Protein AF-A0A7W0ZQ42-F1 (afdb_monomer)

Sequence (254 aa):
MNDLTGSGDVYTMAEAARLKGVSYHTVSRAVRRGKLPATRLGRMALITSEDLREWRPMRERAPRKYRRREPNPEATPALLDLASAERVELASRLASLYEALFAAATDMPRDEFFGLVADRLAGTLGLRRVAIRLLDETGGRTVRVATYGPPLTNLPEETAIDDSPLMNEISRPPKAVVEDLSTYDVPEGRTLNVNSLMIAPIRHGARFAGVIVADRNGEPFRLDEGELDLAQALANVAALALDCVETTHEVKPV

Mean predicted aligned error: 16.5 Å

pLDDT: mean 79.7, std 16.4, range [32.47, 97.44]

Secondary structure (DSSP, 8-state):
---------EEEHHHHHHHHTS-HHHHHHHHHTTSS--EEETT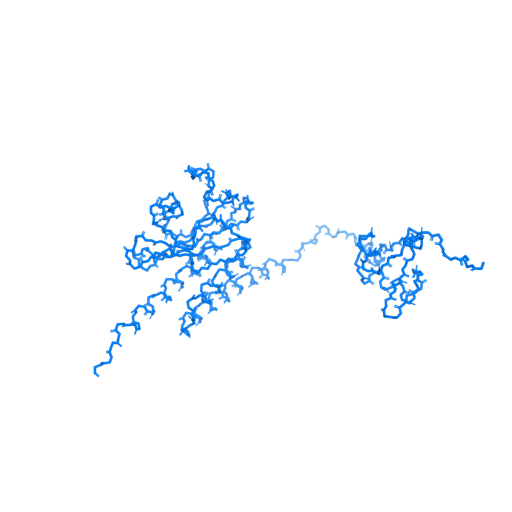EEEEEHHHHHH-----PPPPGGGS-----TT-PPPTTTHHHHHHHHHHHHHHHHHHHHHHHHTT--HHHHHHHHHHHHHHHHT-SEEEEEEE-TTSSEEEEEEEESS-SB---SEEEGGG-HHHHTS---SS-EEEEGGGS-PPTTTB-S-SEEEEEEEEETTEEEEEEEEEBTTB-----HHHHHHHHHHHHHHHHHHHHHHHHHH----

Foldseek 3Di:
DDDDDPDWDKDWLVRLCVVLVHDSVQSVVCCVVVVQDWDDDDPTTIGTPVSSVPDDRDPDDDDPVPVDDPPPPPPDPPPPPPVVVVVVLVVLLVVLLVVLLVCLVVLHPQLVSVQSLQVSLCVNVVFQKKWWWWADPVSQKIATSYMHHDDQFPDDRIDGLVGDCLNPFDDPDPFKAKDACVVTPDDPRGGQQAGIKIWGFQDDVPDTTTIMITHRRNDDDGDDPVSRVSNNSSSPSSNSSVVVVVVVVPDDDD

Radius of gyration: 27.72 Å; Cα contacts (8 Å, |Δi|>4): 351; chains: 1; bounding box: 64×76×73 Å

Nearest PDB structures (foldseek):
  6oap-assembly1_A  TM=7.637E-01  e=3.198E-09  [Leptolyngbya] sp. JSC-1
  6ob8-assembly1_A  TM=7.660E-01  e=1.660E-08  [Leptolyngbya] sp. JSC-1
  6oap-assembly1_B  TM=7.488E-01  e=1.803E-07  [Leptolyngbya] sp. JSC-1
  3ci6-assembly1_A  TM=7.796E-01  e=5.012E-07  Acinetobacter baylyi ADP1
  1f5m-assembly1_B  TM=7.038E-01  e=1.169E-04  Saccharomyces cerevisiae

Structure (mmCIF, N/CA/C/O backbone):
data_AF-A0A7W0ZQ42-F1
#
_entry.id   AF-A0A7W0ZQ42-F1
#
loop_
_atom_site.group_PDB
_atom_site.id
_atom_site.type_symbol
_atom_site.label_atom_id
_atom_site.label_alt_id
_atom_site.label_comp_id
_atom_site.label_asym_id
_atom_site.label_entity_id
_atom_site.label_seq_id
_atom_site.pdbx_PDB_ins_code
_atom_site.Cartn_x
_atom_site.Cartn_y
_atom_site.Cartn_z
_atom_site.occupancy
_atom_site.B_iso_or_equiv
_atom_site.auth_seq_id
_atom_site.auth_comp_id
_atom_site.auth_asym_id
_atom_site.auth_atom_id
_atom_site.pdbx_PDB_model_num
ATOM 1 N N . MET A 1 1 ? 40.079 50.398 -27.366 1.00 36.50 1 MET A N 1
ATOM 2 C CA . MET A 1 1 ? 40.755 49.668 -26.274 1.00 36.50 1 MET A CA 1
ATOM 3 C C . MET A 1 1 ? 39.705 48.904 -25.475 1.00 36.50 1 MET A C 1
ATOM 5 O O . MET A 1 1 ? 39.197 49.436 -24.502 1.00 36.50 1 MET A O 1
ATOM 9 N N . ASN A 1 2 ? 39.300 47.747 -26.015 1.00 32.47 2 ASN A N 1
ATOM 10 C CA . ASN A 1 2 ? 38.958 46.454 -25.392 1.00 32.47 2 ASN A CA 1
ATOM 11 C C . ASN A 1 2 ? 37.981 45.704 -26.312 1.00 32.47 2 ASN A C 1
ATOM 13 O O . ASN A 1 2 ? 36.767 45.771 -26.151 1.00 32.47 2 ASN A O 1
ATOM 17 N N . ASP A 1 3 ? 38.563 45.017 -27.297 1.00 39.00 3 ASP A N 1
ATOM 18 C CA . ASP A 1 3 ? 38.014 43.776 -27.840 1.00 39.00 3 ASP A CA 1
ATOM 19 C C . ASP A 1 3 ? 38.010 42.720 -26.731 1.00 39.00 3 ASP A C 1
ATOM 21 O O . ASP A 1 3 ? 39.038 42.574 -26.078 1.00 39.00 3 ASP A O 1
ATOM 25 N N . LEU A 1 4 ? 36.882 42.027 -26.533 1.00 35.91 4 LEU A N 1
ATOM 26 C CA . LEU A 1 4 ? 36.660 40.713 -25.887 1.00 35.91 4 LEU A CA 1
ATOM 27 C C . LEU A 1 4 ? 35.117 40.567 -25.803 1.00 35.91 4 LEU A C 1
ATOM 29 O O . LEU A 1 4 ? 34.488 41.379 -25.139 1.00 35.91 4 LEU A O 1
ATOM 33 N N . THR A 1 5 ? 34.366 39.639 -26.392 1.00 37.56 5 THR A N 1
ATOM 34 C CA . THR A 1 5 ? 34.578 38.440 -27.214 1.00 37.56 5 THR A CA 1
ATOM 35 C C . THR A 1 5 ? 33.198 38.068 -27.781 1.00 37.56 5 THR A C 1
ATOM 37 O O . THR A 1 5 ? 32.189 38.245 -27.096 1.00 37.56 5 THR A O 1
ATOM 40 N N . GLY A 1 6 ? 33.135 37.535 -29.005 1.00 36.66 6 GLY A N 1
ATOM 41 C CA . GLY A 1 6 ? 31.913 36.967 -29.582 1.00 36.66 6 GLY A CA 1
ATOM 42 C C . GLY A 1 6 ? 31.258 35.926 -28.666 1.00 36.66 6 GLY A C 1
ATOM 43 O O . GLY A 1 6 ? 31.940 35.180 -27.966 1.00 36.66 6 GLY A O 1
ATOM 44 N N . SER A 1 7 ? 29.927 35.913 -28.667 1.00 44.00 7 SER A N 1
ATOM 45 C CA . SER A 1 7 ? 29.071 34.963 -27.953 1.00 44.00 7 SER A CA 1
ATOM 46 C C . SER A 1 7 ? 29.404 33.525 -28.372 1.00 44.00 7 SER A C 1
ATOM 48 O O . SER A 1 7 ? 28.939 33.025 -29.393 1.00 44.00 7 SER A O 1
ATOM 50 N N . GLY A 1 8 ? 30.277 32.882 -27.601 1.00 55.34 8 GLY A N 1
ATOM 51 C CA . GLY A 1 8 ? 30.549 31.455 -27.665 1.00 55.34 8 GLY A CA 1
ATOM 52 C C . GLY A 1 8 ? 30.032 30.827 -26.383 1.00 55.34 8 GLY A C 1
ATOM 53 O O . GLY A 1 8 ? 30.632 31.019 -25.327 1.00 55.34 8 GLY A O 1
ATOM 54 N N . ASP A 1 9 ? 28.916 30.106 -26.460 1.00 77.56 9 ASP A N 1
ATOM 55 C CA . ASP A 1 9 ? 28.358 29.420 -25.296 1.00 77.56 9 ASP A CA 1
ATOM 56 C C . ASP A 1 9 ? 29.407 28.445 -24.731 1.00 77.56 9 ASP A C 1
ATOM 58 O O . ASP A 1 9 ? 30.022 27.662 -25.468 1.00 77.56 9 ASP A O 1
ATOM 62 N N . VAL A 1 10 ? 29.658 28.510 -23.424 1.00 84.69 10 VAL A N 1
ATOM 63 C CA . VAL A 1 10 ? 30.552 27.592 -22.708 1.00 84.69 10 VAL A CA 1
ATOM 64 C C . VAL A 1 10 ? 29.726 26.669 -21.825 1.00 84.69 10 VAL A C 1
ATOM 66 O O . VAL A 1 10 ? 28.786 27.102 -21.165 1.00 84.69 10 VAL A O 1
ATOM 69 N N . TYR A 1 11 ? 30.093 25.393 -21.792 1.00 86.12 11 TYR A N 1
ATOM 70 C CA . TYR A 1 11 ? 29.392 24.358 -21.045 1.00 86.12 11 TY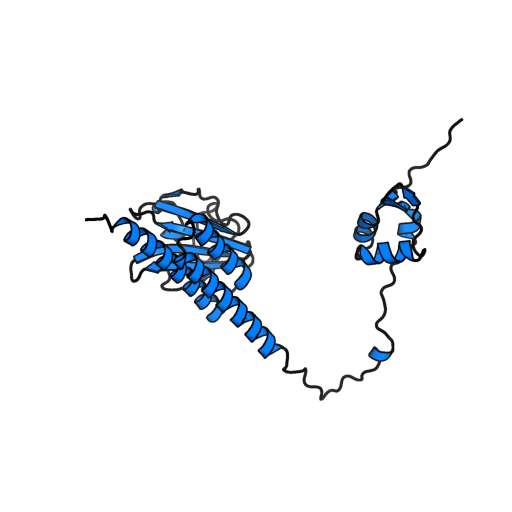R A CA 1
ATOM 71 C C . TYR A 1 11 ? 30.253 23.815 -19.916 1.00 86.12 11 TYR A C 1
ATOM 73 O O . TYR A 1 11 ? 31.448 23.547 -20.074 1.00 86.12 11 TYR A O 1
ATOM 81 N N . THR A 1 12 ? 29.628 23.555 -18.777 1.00 91.38 12 THR A N 1
ATOM 82 C CA . THR A 1 12 ? 30.230 22.725 -17.736 1.00 91.38 12 THR A CA 1
ATOM 83 C C . THR A 1 12 ? 30.301 21.264 -18.187 1.00 91.38 12 THR A C 1
ATOM 85 O O . THR A 1 12 ? 29.545 20.813 -19.049 1.00 91.38 12 THR A O 1
ATOM 88 N N . MET A 1 13 ? 31.159 20.459 -17.551 1.00 89.12 13 MET A N 1
ATOM 89 C CA . MET A 1 13 ? 31.214 19.011 -17.822 1.00 89.12 13 MET A CA 1
ATOM 90 C C . MET A 1 13 ? 29.858 18.301 -17.640 1.00 89.12 13 MET A C 1
ATOM 92 O O . MET A 1 13 ? 29.587 17.316 -18.325 1.00 89.12 13 MET A O 1
ATOM 96 N N . ALA A 1 14 ? 29.013 18.778 -16.718 1.00 85.25 14 ALA A N 1
ATOM 97 C CA . ALA A 1 14 ? 27.691 18.209 -16.464 1.00 85.25 14 ALA A CA 1
ATOM 98 C C . ALA A 1 14 ? 26.692 18.541 -17.583 1.00 85.25 14 ALA A C 1
ATOM 100 O O . ALA A 1 14 ? 25.921 17.682 -18.008 1.00 85.25 14 ALA A O 1
ATOM 101 N N . GLU A 1 15 ? 26.724 19.765 -18.104 1.00 82.12 15 GLU A N 1
ATOM 102 C CA . GLU A 1 15 ? 25.921 20.164 -19.267 1.00 82.12 15 GLU A CA 1
ATOM 103 C C . GLU A 1 15 ? 26.392 19.460 -20.536 1.00 82.12 15 GLU A C 1
ATOM 105 O O . GLU A 1 15 ? 25.573 18.897 -21.257 1.00 82.12 15 GLU A O 1
ATOM 110 N N . ALA A 1 16 ? 27.706 19.375 -20.744 1.00 89.62 16 ALA A N 1
ATOM 111 C CA . ALA A 1 16 ? 28.304 18.620 -21.838 1.00 89.62 16 ALA A CA 1
ATOM 112 C C . ALA A 1 16 ? 27.881 17.139 -21.830 1.00 89.62 16 ALA A C 1
ATOM 114 O O . ALA A 1 16 ? 27.587 16.571 -22.882 1.00 89.62 16 ALA A O 1
ATOM 115 N N . ALA A 1 17 ? 27.812 16.517 -20.648 1.00 89.94 17 ALA A N 1
ATOM 116 C CA . ALA A 1 17 ? 27.369 15.133 -20.485 1.00 89.94 17 ALA A CA 1
ATOM 117 C C . ALA A 1 17 ? 25.896 14.949 -20.882 1.00 89.94 17 ALA A C 1
ATOM 119 O O . ALA A 1 17 ? 25.579 14.042 -21.655 1.00 89.94 17 ALA A O 1
ATOM 120 N N . ARG A 1 18 ? 25.020 15.854 -20.423 1.00 85.75 18 ARG A N 1
ATOM 121 C CA . ARG A 1 18 ? 23.594 15.866 -20.787 1.00 85.75 18 ARG A CA 1
ATOM 122 C C . ARG A 1 18 ? 23.399 16.061 -22.291 1.00 85.75 18 ARG A C 1
ATOM 124 O O . ARG A 1 18 ? 22.702 15.266 -22.912 1.00 85.75 18 ARG A O 1
ATOM 131 N N . LEU A 1 19 ? 24.077 17.044 -22.886 1.00 85.06 19 LEU A N 1
ATOM 132 C CA . LEU A 1 19 ? 23.978 17.349 -24.319 1.00 85.06 19 LEU A CA 1
ATOM 133 C C . LEU A 1 19 ? 24.468 16.204 -25.212 1.00 85.06 19 LEU A C 1
ATOM 135 O O . LEU A 1 19 ? 23.918 15.973 -26.285 1.00 85.06 19 LEU A O 1
ATOM 139 N N . LYS A 1 20 ? 25.503 15.472 -24.787 1.00 85.56 20 LYS A N 1
ATOM 140 C CA . LYS A 1 20 ? 26.074 14.356 -25.558 1.00 85.56 20 LYS A CA 1
ATOM 141 C C . LYS A 1 20 ? 25.440 13.000 -25.248 1.00 85.56 20 LYS A C 1
ATOM 143 O O . LYS A 1 20 ? 25.828 12.016 -25.877 1.00 85.56 20 LYS A O 1
ATOM 148 N N . GLY A 1 21 ? 24.497 12.932 -24.304 1.00 83.19 21 GLY A N 1
ATOM 149 C CA . GLY A 1 21 ? 23.842 11.685 -23.899 1.00 83.19 21 GLY A CA 1
ATOM 150 C C . GLY A 1 21 ? 24.812 10.662 -23.301 1.00 83.19 21 GLY A C 1
ATOM 151 O O . GLY A 1 21 ? 24.700 9.468 -23.573 1.00 83.19 21 GLY A O 1
ATOM 152 N N . VAL A 1 22 ? 25.808 11.119 -22.534 1.00 86.62 22 VAL A N 1
ATOM 153 C CA . VAL A 1 22 ? 26.825 10.263 -21.896 1.00 86.62 22 VAL A CA 1
ATOM 154 C C . VAL A 1 22 ? 26.931 10.550 -20.403 1.00 86.62 22 VAL A C 1
ATOM 156 O O . VAL A 1 22 ? 26.502 11.593 -19.921 1.00 86.62 22 VAL A O 1
ATOM 159 N N . SER A 1 23 ? 27.547 9.639 -19.649 1.00 88.81 23 SER A N 1
ATOM 160 C CA . SER A 1 23 ? 27.786 9.864 -18.221 1.00 88.81 23 SER A CA 1
ATOM 161 C C . SER A 1 23 ? 28.791 10.998 -17.978 1.00 88.81 23 SER A C 1
ATOM 163 O O . SER A 1 23 ? 29.759 11.162 -18.728 1.00 88.81 23 SER A O 1
ATOM 165 N N . TYR A 1 24 ? 28.629 11.724 -16.864 1.00 89.31 24 TYR A N 1
ATOM 166 C CA . TYR A 1 24 ? 29.583 12.744 -16.402 1.00 89.31 24 TYR A CA 1
ATOM 167 C C . TYR A 1 24 ? 31.030 12.222 -16.371 1.00 89.31 24 TYR A C 1
ATOM 169 O O . TYR A 1 24 ? 31.960 12.896 -16.816 1.00 89.31 24 TYR A O 1
ATOM 177 N N . HIS A 1 25 ? 31.226 10.981 -15.911 1.00 86.75 25 HIS A N 1
ATOM 178 C CA . HIS A 1 25 ? 32.540 10.337 -15.857 1.00 86.75 25 HIS A CA 1
ATOM 179 C C . HIS A 1 25 ? 33.206 10.200 -17.233 1.00 86.75 25 HIS A C 1
ATOM 181 O O . HIS A 1 25 ? 34.433 10.273 -17.319 1.00 86.75 25 HIS A O 1
ATOM 187 N N . THR A 1 26 ? 32.427 10.048 -18.308 1.00 88.81 26 THR A N 1
ATOM 188 C CA . THR A 1 26 ? 32.938 9.974 -19.687 1.00 88.81 26 THR A CA 1
ATOM 189 C C . THR A 1 26 ? 33.542 11.309 -20.114 1.00 88.81 26 THR A C 1
ATOM 191 O O . THR A 1 26 ? 34.674 11.346 -20.601 1.00 88.81 26 THR A O 1
ATOM 194 N N . VAL A 1 27 ? 32.830 12.408 -19.853 1.00 89.12 27 VAL A N 1
ATOM 195 C CA . VAL A 1 27 ? 33.299 13.775 -20.130 1.00 89.12 27 VAL A CA 1
ATOM 196 C C . VAL A 1 27 ? 34.499 14.119 -19.247 1.00 89.12 27 VAL A C 1
ATOM 198 O O . VAL A 1 27 ? 35.538 14.543 -19.747 1.00 89.12 27 VAL A O 1
ATOM 201 N N . SER A 1 28 ? 34.421 13.830 -17.945 1.00 91.31 28 SER A N 1
ATOM 202 C CA . SER A 1 28 ? 35.517 14.059 -16.996 1.00 91.31 28 SER A CA 1
ATOM 203 C C . SER A 1 28 ? 36.795 13.309 -17.391 1.00 91.31 28 SER A C 1
ATOM 205 O O . SER A 1 28 ? 37.890 13.876 -17.376 1.00 91.31 28 SER A O 1
ATOM 207 N N . ARG A 1 29 ? 36.677 12.042 -17.814 1.00 89.75 29 ARG A N 1
ATOM 208 C CA . ARG A 1 29 ? 37.809 11.246 -18.311 1.00 89.75 29 ARG A CA 1
ATOM 209 C C . ARG A 1 29 ? 38.376 11.814 -19.612 1.00 89.75 29 ARG A C 1
ATOM 211 O O . ARG A 1 29 ? 39.594 11.791 -19.771 1.00 89.75 29 ARG A O 1
ATOM 218 N N . ALA A 1 30 ? 37.537 12.307 -20.524 1.00 90.50 30 ALA A N 1
ATOM 219 C CA . ALA A 1 30 ? 37.991 12.929 -21.766 1.00 90.50 30 ALA A CA 1
ATOM 220 C C . ALA A 1 30 ? 38.785 14.213 -21.498 1.00 90.50 30 ALA A C 1
ATOM 222 O O . ALA A 1 30 ? 39.891 14.347 -22.018 1.00 90.50 30 ALA A O 1
ATOM 223 N N . VAL A 1 31 ? 38.290 15.081 -20.611 1.00 91.62 31 VAL A N 1
ATOM 224 C CA . VAL A 1 31 ? 38.991 16.311 -20.213 1.00 91.62 31 VAL A CA 1
ATOM 225 C C . VAL A 1 31 ? 40.306 15.997 -19.495 1.00 91.62 31 VAL A C 1
ATOM 227 O O . VAL A 1 31 ? 41.350 16.529 -19.857 1.00 91.62 31 VAL A O 1
ATOM 230 N N . ARG A 1 32 ? 40.313 15.066 -18.528 1.00 88.81 32 ARG A N 1
ATOM 231 C CA . ARG A 1 32 ? 41.548 14.667 -17.816 1.00 88.81 32 ARG A CA 1
ATOM 232 C C . ARG A 1 32 ? 42.607 14.055 -18.731 1.00 88.81 32 ARG A C 1
ATOM 234 O O . ARG A 1 32 ? 43.790 14.172 -18.445 1.00 88.81 32 ARG A O 1
ATOM 241 N N . ARG A 1 33 ? 42.186 13.377 -19.802 1.00 87.56 33 ARG A N 1
ATOM 242 C CA . ARG A 1 33 ? 43.079 12.784 -20.808 1.00 87.56 33 ARG A CA 1
ATOM 243 C C . ARG A 1 33 ? 43.442 13.759 -21.936 1.00 87.56 33 ARG A C 1
ATOM 245 O O . ARG A 1 33 ? 44.057 13.320 -22.900 1.00 87.56 33 ARG A O 1
ATOM 252 N N . GLY A 1 34 ? 43.020 15.025 -21.856 1.00 88.75 34 GLY A N 1
ATOM 253 C CA . GLY A 1 34 ? 43.267 16.039 -22.886 1.00 88.75 34 GLY A CA 1
ATOM 254 C C . GLY A 1 34 ? 42.546 15.785 -24.215 1.00 88.75 34 GLY A C 1
ATOM 255 O O . GLY A 1 34 ? 42.884 16.395 -25.218 1.00 88.75 34 GLY A O 1
ATOM 256 N N . LYS A 1 35 ? 41.567 14.871 -24.245 1.00 88.25 35 LYS A N 1
ATOM 257 C CA . LYS A 1 35 ? 40.796 14.515 -25.453 1.00 88.25 35 LYS A CA 1
ATOM 258 C C . LYS A 1 35 ? 39.606 15.437 -25.707 1.00 88.25 35 LYS A C 1
ATOM 260 O O . LYS A 1 35 ? 39.007 15.362 -26.773 1.00 88.25 35 LYS A O 1
ATOM 265 N N . LEU A 1 36 ? 39.227 16.215 -24.701 1.00 91.81 36 LEU A N 1
ATOM 266 C CA . LEU A 1 36 ? 38.234 17.273 -24.788 1.00 91.81 36 LEU A CA 1
ATOM 267 C C . LEU A 1 36 ? 38.867 18.516 -24.153 1.00 91.81 36 LEU A C 1
ATOM 269 O O . LEU A 1 36 ? 39.090 18.490 -22.937 1.00 91.81 36 LEU A O 1
ATOM 273 N N . PRO A 1 37 ? 39.221 19.540 -24.948 1.00 92.56 37 PRO A N 1
ATOM 274 C CA . PRO A 1 37 ? 39.763 20.784 -24.422 1.00 92.56 37 PRO A CA 1
ATOM 275 C C . PRO A 1 37 ? 38.800 21.420 -23.416 1.00 92.56 37 PRO A C 1
ATOM 277 O O . PRO A 1 37 ? 37.581 21.388 -23.588 1.00 92.56 37 PRO A O 1
ATOM 280 N N . ALA A 1 38 ? 39.350 21.946 -22.324 1.00 92.19 38 ALA A N 1
ATOM 281 C CA . ALA A 1 38 ? 38.579 22.672 -21.327 1.00 92.19 38 ALA A CA 1
ATOM 282 C C . ALA A 1 38 ? 39.455 23.714 -20.629 1.00 92.19 38 ALA A C 1
ATOM 284 O O . ALA A 1 38 ? 40.584 23.423 -20.224 1.00 92.19 38 ALA A O 1
ATOM 285 N N . THR A 1 39 ? 38.898 24.900 -20.416 1.00 89.81 39 THR A N 1
ATOM 286 C CA . THR A 1 39 ? 39.527 25.984 -19.661 1.00 89.81 39 THR A CA 1
ATOM 287 C C . THR A 1 39 ? 39.105 25.886 -18.201 1.00 89.81 39 THR A C 1
ATOM 289 O O . THR A 1 39 ? 37.924 25.720 -17.887 1.00 89.81 39 THR A O 1
ATOM 292 N N . ARG A 1 40 ? 40.067 25.962 -17.275 1.00 85.44 40 ARG A N 1
ATOM 293 C CA . ARG A 1 40 ? 39.766 25.958 -15.839 1.00 85.44 40 ARG A CA 1
ATOM 294 C C . ARG A 1 40 ? 39.476 27.369 -15.350 1.00 85.44 40 ARG A C 1
ATOM 296 O O . ARG A 1 40 ? 40.312 28.252 -15.498 1.00 85.44 40 ARG A O 1
ATOM 303 N N . LEU A 1 41 ? 38.334 27.532 -14.693 1.00 79.19 41 LEU A N 1
ATOM 304 C CA . LEU A 1 41 ? 37.970 28.736 -13.957 1.00 79.19 41 LEU A CA 1
ATOM 305 C C . LEU A 1 41 ? 37.733 28.336 -12.495 1.00 79.19 41 LEU A C 1
ATOM 307 O O . LEU A 1 41 ? 36.696 27.776 -12.133 1.00 79.19 41 LEU A O 1
ATOM 311 N N . GL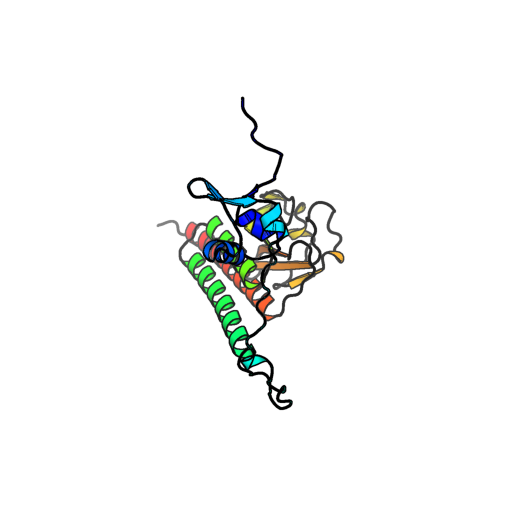Y A 1 42 ? 38.759 28.523 -11.661 1.00 78.69 42 GLY A N 1
ATOM 312 C CA . GLY A 1 42 ? 38.764 28.036 -10.281 1.00 78.69 42 GLY A CA 1
ATOM 313 C C . GLY A 1 42 ? 38.616 26.511 -10.201 1.00 78.69 42 GLY A C 1
ATOM 314 O O . GLY A 1 42 ? 39.464 25.765 -10.693 1.00 78.69 42 GLY A O 1
ATOM 315 N N . ARG A 1 43 ? 37.533 26.039 -9.567 1.00 74.25 43 ARG A N 1
ATOM 316 C CA . ARG A 1 43 ? 37.214 24.603 -9.426 1.00 74.25 43 ARG A CA 1
ATOM 317 C C . ARG A 1 43 ? 36.387 24.038 -10.589 1.00 74.25 43 ARG A C 1
ATOM 319 O O . ARG A 1 43 ? 36.142 22.834 -10.619 1.00 74.25 43 ARG A O 1
ATOM 326 N N . MET A 1 44 ? 35.958 24.877 -11.530 1.00 76.06 44 MET A N 1
ATOM 327 C CA . MET A 1 44 ? 35.102 24.483 -12.649 1.00 76.06 44 MET A CA 1
ATOM 328 C C . MET A 1 44 ? 35.907 24.342 -13.943 1.00 76.06 44 MET A C 1
ATOM 330 O O . MET A 1 44 ? 36.866 25.074 -14.185 1.00 76.06 44 MET A O 1
ATOM 334 N N . ALA A 1 45 ? 35.510 23.383 -14.780 1.00 84.19 45 ALA A N 1
ATOM 335 C CA . ALA A 1 45 ? 36.043 23.203 -16.125 1.00 84.19 45 ALA A CA 1
ATOM 336 C C . ALA A 1 45 ? 34.969 23.587 -17.144 1.00 84.19 45 ALA A C 1
ATOM 338 O O . ALA A 1 45 ? 33.870 23.025 -17.116 1.00 84.19 45 ALA A O 1
ATOM 339 N N . LEU A 1 46 ? 35.313 24.535 -18.011 1.00 89.44 46 LEU A N 1
ATOM 340 C CA . LEU A 1 46 ? 34.456 25.088 -19.050 1.00 89.44 46 LEU A CA 1
ATOM 341 C C . LEU A 1 46 ? 34.924 24.578 -20.411 1.00 89.44 46 LEU A C 1
ATOM 343 O O . LEU A 1 46 ? 36.106 24.657 -20.735 1.00 89.44 46 LEU A O 1
ATOM 347 N N . ILE A 1 47 ? 33.994 24.036 -21.184 1.00 91.81 47 ILE A N 1
ATOM 348 C CA . ILE A 1 47 ? 34.210 23.470 -22.515 1.00 91.81 47 ILE A CA 1
ATOM 349 C C . ILE A 1 47 ? 33.508 24.394 -23.502 1.00 91.81 47 ILE A C 1
ATOM 351 O O . ILE A 1 47 ? 32.339 24.722 -23.300 1.00 91.81 47 ILE A O 1
ATOM 355 N N . THR A 1 48 ? 34.186 24.826 -24.560 1.00 90.19 48 THR A N 1
ATOM 356 C CA . THR A 1 48 ? 33.539 25.684 -25.557 1.00 90.19 48 THR A CA 1
ATOM 357 C C . THR A 1 48 ? 32.502 24.896 -26.362 1.00 90.19 48 THR A C 1
ATOM 359 O O . THR A 1 48 ? 32.598 23.676 -26.525 1.00 90.19 48 THR A O 1
ATOM 362 N N . SER A 1 49 ? 31.494 25.582 -26.897 1.00 82.69 49 SER A N 1
ATOM 363 C CA . SER A 1 49 ? 30.516 24.968 -27.805 1.00 82.69 49 SER A CA 1
ATOM 364 C C . SER A 1 49 ? 31.131 24.345 -29.054 1.00 82.69 49 SER A C 1
ATOM 366 O O . SER A 1 49 ? 30.562 23.413 -29.625 1.00 82.69 49 SER A O 1
ATOM 368 N N . GLU A 1 50 ? 32.255 24.880 -29.521 1.00 86.00 50 GLU A N 1
ATOM 369 C CA . GLU A 1 50 ? 33.002 24.354 -30.661 1.00 86.00 50 GLU A CA 1
ATOM 370 C C . GLU A 1 50 ? 33.664 23.023 -30.293 1.00 86.00 50 GLU A C 1
ATOM 372 O O . GLU A 1 50 ? 33.297 21.990 -30.859 1.00 86.00 50 GLU A O 1
ATOM 377 N N . ASP A 1 51 ? 34.482 23.017 -29.237 1.00 89.50 51 ASP A N 1
ATOM 378 C CA . ASP A 1 51 ? 35.153 21.816 -28.726 1.00 89.50 51 ASP A CA 1
ATOM 379 C C . ASP A 1 51 ? 34.155 20.704 -28.388 1.00 89.50 51 ASP A C 1
ATOM 381 O O . ASP A 1 51 ? 34.365 19.525 -28.695 1.00 89.50 51 ASP A O 1
ATOM 385 N N . LEU A 1 52 ? 33.030 21.071 -27.762 1.00 89.31 52 LEU A N 1
ATOM 386 C CA . LEU A 1 52 ? 31.995 20.108 -27.423 1.00 89.31 52 LEU A CA 1
ATOM 387 C C . LEU A 1 52 ? 31.362 19.524 -28.684 1.00 89.31 52 LEU A C 1
ATOM 389 O O . LEU A 1 52 ? 31.145 18.314 -28.727 1.00 89.31 52 LEU A O 1
ATOM 393 N N . ARG A 1 53 ? 31.047 20.327 -29.708 1.00 85.88 53 ARG A N 1
ATOM 394 C CA . ARG A 1 53 ? 30.448 19.829 -30.960 1.00 85.88 53 ARG A CA 1
ATOM 395 C C . ARG A 1 53 ? 31.381 18.866 -31.680 1.00 85.88 53 ARG A C 1
ATOM 397 O O . ARG A 1 53 ? 30.924 17.779 -32.045 1.00 85.88 53 ARG A O 1
ATOM 404 N N . GLU A 1 54 ? 32.653 19.223 -31.808 1.00 86.75 54 GLU A N 1
ATOM 405 C CA . GLU A 1 54 ? 33.667 18.409 -32.482 1.00 86.75 54 GLU A CA 1
ATOM 406 C C . GLU A 1 54 ? 33.957 17.103 -31.750 1.00 86.75 54 GLU A C 1
ATOM 408 O O . GLU A 1 54 ? 34.129 16.045 -32.368 1.00 86.75 54 GLU A O 1
ATOM 413 N N . TRP A 1 55 ? 33.943 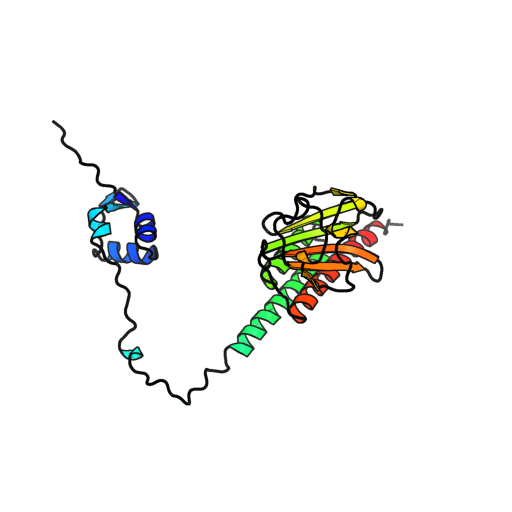17.137 -30.419 1.00 89.88 55 TRP A N 1
ATOM 414 C CA . TRP A 1 55 ? 34.196 15.949 -29.632 1.00 89.88 55 TRP A CA 1
ATOM 415 C C . TRP A 1 55 ? 33.089 14.903 -29.797 1.00 89.88 55 TRP A C 1
ATOM 417 O O . TRP A 1 55 ? 31.908 15.103 -29.478 1.00 89.88 55 TRP A O 1
ATOM 427 N N . ARG A 1 56 ? 33.496 13.724 -30.276 1.00 86.12 56 ARG A N 1
ATOM 428 C CA . ARG A 1 56 ? 32.641 12.543 -30.399 1.00 86.12 56 ARG A CA 1
ATOM 429 C C . ARG A 1 56 ? 33.000 11.544 -29.297 1.00 86.12 56 ARG A C 1
ATOM 431 O O . ARG A 1 56 ? 34.100 10.985 -29.337 1.00 86.12 56 ARG A O 1
ATOM 438 N N . PRO A 1 57 ? 32.109 11.290 -28.320 1.00 79.75 57 PRO A N 1
ATOM 439 C CA . PRO A 1 57 ? 32.380 10.320 -27.272 1.00 79.75 57 PRO A CA 1
ATOM 440 C C . PRO A 1 57 ? 32.616 8.942 -27.887 1.00 79.75 57 PRO A C 1
ATOM 442 O O . PRO A 1 57 ? 31.820 8.433 -28.678 1.00 79.75 57 PRO A O 1
ATOM 445 N N . MET A 1 58 ? 33.739 8.333 -27.519 1.00 69.19 58 MET A N 1
ATOM 446 C CA . MET A 1 58 ? 34.088 6.993 -27.961 1.00 69.19 58 MET A CA 1
ATOM 447 C C . MET A 1 58 ? 33.095 6.003 -27.344 1.00 69.19 58 MET A C 1
ATOM 449 O O . MET A 1 58 ? 33.141 5.746 -26.144 1.00 69.19 58 MET A O 1
ATOM 453 N N . ARG A 1 59 ? 32.201 5.434 -28.160 1.00 60.09 59 ARG A N 1
ATOM 454 C CA . ARG A 1 59 ? 31.467 4.218 -27.789 1.00 60.09 59 ARG A CA 1
ATOM 455 C C . ARG A 1 59 ? 32.501 3.098 -27.725 1.00 60.09 59 ARG A C 1
ATOM 457 O O . ARG A 1 59 ? 32.967 2.642 -28.771 1.00 60.09 59 ARG A O 1
ATOM 464 N N . GLU A 1 60 ? 32.946 2.724 -26.528 1.00 53.66 60 GLU A N 1
ATOM 465 C CA . GLU A 1 60 ? 33.858 1.592 -26.361 1.00 53.66 60 GLU A CA 1
ATOM 466 C C . GLU A 1 60 ? 33.245 0.360 -27.040 1.00 53.66 60 GLU A C 1
ATOM 468 O O . GLU A 1 60 ? 32.162 -0.104 -26.690 1.00 53.66 60 GLU A O 1
ATOM 473 N N . ARG A 1 61 ? 33.924 -0.142 -28.077 1.00 51.78 61 ARG A N 1
ATOM 474 C CA . ARG A 1 61 ? 33.608 -1.440 -28.670 1.00 51.78 61 ARG A CA 1
ATOM 475 C C . ARG A 1 61 ? 34.082 -2.514 -27.700 1.00 51.78 61 ARG A C 1
ATOM 477 O O . ARG A 1 61 ? 35.220 -2.443 -27.235 1.00 51.78 61 ARG A O 1
ATOM 484 N N . ALA A 1 62 ? 33.237 -3.514 -27.449 1.00 46.97 62 ALA A N 1
ATOM 485 C CA . ALA A 1 62 ? 33.587 -4.658 -26.616 1.00 46.97 62 ALA A CA 1
ATOM 486 C C . ALA A 1 62 ? 34.949 -5.259 -27.051 1.00 46.97 62 ALA A C 1
ATOM 488 O O . ALA A 1 62 ? 35.201 -5.390 -28.257 1.00 46.97 62 ALA A O 1
ATOM 489 N N . PRO A 1 63 ? 35.844 -5.606 -26.105 1.00 47.94 63 PRO A N 1
ATOM 490 C CA . PRO A 1 63 ? 37.178 -6.122 -26.410 1.00 47.94 63 PRO A CA 1
ATOM 491 C C . PRO A 1 63 ? 37.148 -7.314 -27.381 1.00 47.94 63 PRO A C 1
ATOM 493 O O . PRO A 1 63 ? 36.303 -8.197 -27.254 1.00 47.94 63 PRO A O 1
ATOM 496 N N . ARG A 1 64 ? 38.107 -7.389 -28.325 1.00 52.16 64 ARG A N 1
ATOM 497 C CA . ARG A 1 64 ? 38.173 -8.431 -29.386 1.00 52.16 64 ARG A CA 1
ATOM 498 C C . ARG A 1 64 ? 38.091 -9.873 -28.863 1.00 52.16 64 ARG A C 1
ATOM 500 O O . ARG A 1 64 ? 37.628 -10.735 -29.602 1.00 52.16 64 ARG A O 1
ATOM 507 N N . LYS A 1 65 ? 38.479 -10.124 -27.607 1.00 45.38 65 LYS A N 1
ATOM 508 C CA . LYS A 1 65 ? 38.371 -11.432 -26.934 1.00 45.38 65 LYS A CA 1
ATOM 509 C C . LYS A 1 65 ? 36.920 -11.931 -26.800 1.00 45.38 65 LYS A C 1
ATOM 511 O O . LYS A 1 65 ? 36.705 -13.131 -26.729 1.00 45.38 65 LYS A O 1
ATOM 516 N N . TYR A 1 66 ? 35.937 -11.032 -26.843 1.00 51.94 66 TYR A N 1
ATOM 517 C CA . TYR A 1 66 ? 34.504 -11.353 -26.803 1.00 51.94 66 TYR A CA 1
ATOM 518 C C . TYR A 1 66 ? 33.850 -11.394 -28.190 1.00 51.94 66 TYR A C 1
ATOM 520 O O . TYR A 1 66 ? 32.650 -11.610 -28.303 1.00 51.94 66 TYR A O 1
ATOM 528 N N . ARG A 1 67 ? 34.616 -11.169 -29.266 1.00 56.00 67 ARG A N 1
ATOM 529 C CA . ARG A 1 67 ? 34.067 -11.018 -30.623 1.00 56.00 67 ARG A CA 1
ATOM 530 C C . ARG A 1 67 ? 33.782 -12.346 -31.326 1.00 56.00 67 ARG A C 1
ATOM 532 O O . ARG A 1 67 ? 33.137 -12.348 -32.366 1.00 56.00 67 ARG A O 1
ATOM 539 N N . ARG A 1 68 ? 34.296 -13.454 -30.791 1.00 50.94 68 ARG A N 1
ATOM 540 C CA . ARG A 1 68 ? 34.131 -14.795 -31.356 1.00 50.94 68 ARG A CA 1
ATOM 541 C C . ARG A 1 68 ? 34.001 -15.821 -30.229 1.00 50.94 68 ARG A C 1
ATOM 543 O O . ARG A 1 68 ? 34.918 -16.579 -29.946 1.00 50.94 68 ARG A O 1
ATOM 550 N N . ARG A 1 69 ? 32.856 -15.813 -29.552 1.00 51.09 69 ARG A N 1
ATOM 551 C CA . ARG A 1 69 ? 32.244 -17.083 -29.164 1.00 51.09 69 ARG A CA 1
ATOM 552 C C . ARG A 1 69 ? 31.213 -17.351 -30.243 1.00 51.09 69 ARG A C 1
ATOM 554 O O . ARG A 1 69 ? 30.296 -16.552 -30.405 1.00 51.09 69 ARG A O 1
ATOM 561 N N . GLU A 1 70 ? 31.406 -18.410 -31.016 1.00 57.47 70 GLU A N 1
ATOM 562 C CA . GLU A 1 70 ? 30.249 -19.033 -31.651 1.00 57.47 70 GLU A CA 1
ATOM 563 C C . GLU A 1 70 ? 29.283 -19.358 -30.5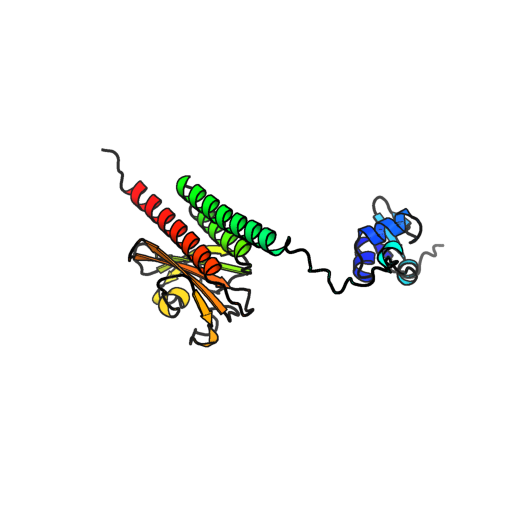01 1.00 57.47 70 GLU A C 1
ATOM 565 O O . GLU A 1 70 ? 29.739 -19.904 -29.486 1.00 57.47 70 GLU A O 1
ATOM 570 N N . PRO A 1 71 ? 28.019 -18.898 -30.551 1.00 51.53 71 PRO A N 1
ATOM 571 C CA . PRO A 1 71 ? 27.039 -19.271 -29.546 1.00 51.53 71 PRO A CA 1
ATOM 572 C C . PRO A 1 71 ? 27.039 -20.791 -29.504 1.00 51.53 71 PRO A C 1
ATOM 574 O O . PRO A 1 71 ? 26.781 -21.411 -30.529 1.00 51.53 71 PRO A O 1
ATOM 577 N N . ASN A 1 72 ? 27.409 -21.386 -28.369 1.00 58.06 72 ASN A N 1
ATOM 578 C CA . ASN A 1 72 ? 27.259 -22.821 -28.219 1.00 58.06 72 ASN A CA 1
ATOM 579 C C . ASN A 1 72 ? 25.744 -23.084 -28.274 1.00 58.06 72 ASN A C 1
ATOM 581 O O . ASN A 1 72 ? 25.052 -22.628 -27.361 1.00 58.06 72 ASN A O 1
ATOM 585 N N . PRO A 1 73 ? 25.212 -23.742 -29.319 1.00 59.06 73 PRO A N 1
ATOM 586 C CA . PRO A 1 73 ? 23.778 -23.998 -29.419 1.00 59.06 73 PRO A CA 1
ATOM 587 C C . PRO A 1 73 ? 23.295 -24.943 -28.307 1.00 59.06 73 PRO A C 1
ATOM 589 O O . PRO A 1 73 ? 22.104 -24.987 -28.025 1.00 59.06 73 PRO A O 1
ATOM 592 N N . GLU A 1 74 ? 24.221 -25.644 -27.642 1.00 56.88 74 GLU A N 1
ATOM 593 C CA . GLU A 1 74 ? 23.976 -26.498 -26.478 1.00 56.88 74 GLU A CA 1
ATOM 594 C C . GLU A 1 74 ? 24.250 -25.794 -25.139 1.00 56.88 74 GLU A C 1
ATOM 596 O O . GLU A 1 74 ? 24.118 -26.409 -24.082 1.00 56.88 74 GLU A O 1
ATOM 601 N N . ALA A 1 75 ? 24.658 -24.517 -25.135 1.00 52.69 75 ALA A N 1
ATOM 602 C CA . ALA A 1 75 ? 24.772 -23.779 -23.883 1.00 52.69 75 ALA A CA 1
ATOM 603 C C . ALA A 1 75 ? 23.373 -23.463 -23.362 1.00 52.69 75 ALA A C 1
ATOM 605 O O . ALA A 1 75 ? 22.767 -22.452 -23.716 1.00 52.69 75 ALA A O 1
ATOM 606 N N . THR A 1 76 ? 22.887 -24.314 -22.467 1.00 51.62 76 THR A N 1
ATOM 607 C CA . THR A 1 76 ? 21.782 -23.976 -21.583 1.00 51.62 76 THR A CA 1
ATOM 608 C C . THR A 1 76 ? 22.192 -22.716 -20.812 1.00 51.62 76 THR A C 1
ATOM 610 O O . THR A 1 76 ? 23.257 -22.727 -20.178 1.00 51.62 76 THR A O 1
ATOM 613 N N . PRO A 1 77 ? 21.430 -21.606 -20.871 1.00 51.91 77 PRO A N 1
ATOM 614 C CA . PRO A 1 77 ? 21.694 -20.464 -20.005 1.00 51.91 77 PRO A CA 1
ATOM 615 C C . PRO A 1 77 ? 21.787 -20.968 -18.565 1.00 51.91 77 PRO A C 1
ATOM 617 O O . PRO A 1 77 ? 21.038 -21.861 -18.165 1.00 51.91 77 PRO A O 1
ATOM 620 N N . ALA A 1 78 ? 22.764 -20.462 -17.814 1.00 50.25 78 ALA A N 1
ATOM 621 C CA . ALA A 1 78 ? 22.998 -20.928 -16.459 1.00 50.25 78 ALA A CA 1
ATOM 622 C C . ALA A 1 78 ? 21.699 -20.783 -15.652 1.00 50.25 78 ALA A C 1
ATOM 624 O O . ALA A 1 78 ? 21.246 -19.670 -15.406 1.00 50.25 78 ALA A O 1
ATOM 625 N N . LEU A 1 79 ? 21.141 -21.907 -15.195 1.00 49.78 79 LEU A N 1
ATOM 626 C CA . LEU A 1 79 ? 19.997 -22.008 -14.272 1.00 49.78 79 LEU A CA 1
ATOM 627 C C . LEU A 1 79 ? 20.229 -21.302 -12.912 1.00 49.78 79 LEU A C 1
ATOM 629 O O . LEU A 1 79 ? 19.422 -21.426 -11.998 1.00 49.78 79 LEU A O 1
ATOM 633 N N . LEU A 1 80 ? 21.339 -20.573 -12.760 1.00 49.19 80 LEU A N 1
ATOM 634 C CA . LEU A 1 80 ? 21.794 -19.930 -11.531 1.00 49.19 80 LEU A CA 1
ATOM 635 C C . LEU A 1 80 ? 21.045 -18.626 -11.179 1.00 49.19 80 LEU A C 1
ATOM 637 O O . LEU A 1 80 ? 21.260 -18.098 -10.087 1.00 49.19 80 LEU A O 1
ATOM 641 N N . ASP A 1 81 ? 20.199 -18.102 -12.068 1.00 54.78 81 ASP A N 1
ATOM 642 C CA . ASP A 1 81 ? 19.602 -16.763 -11.923 1.00 54.78 81 ASP A CA 1
ATOM 643 C C . ASP A 1 81 ? 18.214 -16.782 -11.249 1.00 54.78 81 ASP A C 1
ATOM 645 O O . ASP A 1 81 ? 17.961 -16.021 -10.320 1.00 54.78 81 ASP A O 1
ATOM 649 N N . LEU A 1 82 ? 17.345 -17.736 -11.605 1.00 54.09 82 LEU A N 1
ATOM 650 C CA . LEU A 1 82 ? 15.962 -17.790 -11.099 1.00 54.09 82 LEU A CA 1
ATOM 651 C C . LEU A 1 82 ? 15.889 -18.091 -9.596 1.00 54.09 82 LEU A C 1
ATOM 653 O O . LEU A 1 82 ? 15.308 -17.325 -8.836 1.00 54.09 82 LEU A O 1
ATOM 657 N N . ALA A 1 83 ? 16.586 -19.135 -9.138 1.00 64.31 83 ALA A N 1
ATOM 658 C CA . ALA A 1 83 ? 16.607 -19.492 -7.719 1.00 64.31 83 ALA A CA 1
ATOM 659 C C . ALA A 1 83 ? 17.260 -18.407 -6.843 1.00 64.31 83 ALA A C 1
ATOM 661 O O . ALA A 1 83 ? 17.043 -18.350 -5.635 1.00 64.31 83 ALA A O 1
ATOM 662 N N . SER A 1 84 ? 18.124 -17.564 -7.412 1.00 72.69 84 SER A N 1
ATOM 663 C CA . SER A 1 84 ? 18.752 -16.459 -6.683 1.00 72.69 84 SER A CA 1
ATOM 664 C C . SER A 1 84 ? 17.816 -15.255 -6.600 1.00 72.69 84 SER A C 1
ATOM 666 O O . SER A 1 84 ? 17.686 -14.687 -5.518 1.00 72.69 84 SER A O 1
ATOM 668 N N . ALA A 1 85 ? 17.115 -14.925 -7.687 1.00 74.94 85 ALA A N 1
ATOM 669 C CA . ALA A 1 85 ? 16.090 -13.886 -7.703 1.00 74.94 85 ALA A CA 1
ATOM 670 C C . ALA A 1 85 ? 14.930 -14.209 -6.745 1.00 74.94 85 ALA A C 1
ATOM 672 O O . ALA A 1 85 ? 14.620 -13.390 -5.884 1.00 74.94 85 ALA A O 1
ATOM 673 N N . GLU A 1 86 ? 14.386 -15.429 -6.796 1.00 80.75 86 GLU A N 1
ATOM 674 C CA . GLU A 1 86 ? 13.314 -15.884 -5.894 1.00 80.75 86 GLU A CA 1
ATOM 675 C C . GLU A 1 86 ? 13.734 -15.822 -4.417 1.00 80.75 86 GLU A C 1
ATOM 677 O O . GLU A 1 86 ? 12.956 -15.432 -3.549 1.00 80.75 86 GLU A O 1
ATOM 682 N N . ARG A 1 87 ? 14.995 -16.162 -4.109 1.00 84.62 87 ARG A N 1
ATOM 683 C CA . ARG A 1 87 ? 15.532 -16.056 -2.741 1.00 84.62 87 ARG A CA 1
ATOM 684 C C . ARG A 1 87 ? 15.669 -14.613 -2.276 1.00 84.62 87 ARG A C 1
ATOM 686 O O . ARG A 1 87 ? 15.394 -14.337 -1.112 1.00 84.62 87 ARG A O 1
ATOM 693 N N . VAL A 1 88 ? 16.114 -13.713 -3.151 1.00 86.00 88 VAL A N 1
ATOM 694 C CA . VAL A 1 88 ? 16.218 -12.280 -2.836 1.00 86.00 88 VAL A CA 1
ATOM 695 C C . VAL A 1 88 ? 14.831 -11.692 -2.605 1.00 86.00 88 VAL A C 1
ATOM 697 O O . VAL A 1 88 ? 14.633 -10.957 -1.639 1.00 86.00 88 VAL A O 1
ATOM 700 N N . GLU A 1 89 ? 13.869 -12.058 -3.444 1.00 85.00 89 GLU A N 1
ATOM 701 C CA . GLU A 1 89 ? 12.483 -11.643 -3.303 1.00 85.00 89 GLU A CA 1
ATOM 702 C C . GLU A 1 89 ? 11.886 -12.147 -1.989 1.00 85.00 89 GLU A C 1
ATOM 704 O O . GLU A 1 89 ? 11.450 -11.339 -1.171 1.00 85.00 89 GLU A O 1
ATOM 709 N N . LEU A 1 90 ? 11.963 -13.452 -1.712 1.00 87.88 90 LEU A N 1
ATOM 710 C CA . LEU A 1 90 ? 11.492 -14.024 -0.451 1.00 87.88 90 LEU A CA 1
ATOM 711 C C . LEU A 1 90 ? 12.151 -13.354 0.762 1.00 87.88 90 LEU A C 1
ATOM 713 O O . LEU A 1 90 ? 11.463 -13.018 1.724 1.00 87.88 90 LEU A O 1
ATOM 717 N N . ALA A 1 91 ? 13.465 -13.123 0.718 1.00 89.06 91 ALA A N 1
ATOM 718 C CA . ALA A 1 91 ? 14.177 -12.433 1.788 1.00 89.06 91 ALA A CA 1
ATOM 719 C C . ALA A 1 91 ? 13.657 -11.002 1.993 1.00 89.06 91 ALA A C 1
ATOM 721 O O . ALA A 1 91 ? 13.486 -10.579 3.134 1.00 89.06 91 ALA A O 1
ATOM 722 N N . SER A 1 92 ? 13.354 -10.273 0.914 1.00 88.81 92 SER A N 1
ATOM 723 C CA . SER A 1 92 ? 12.768 -8.930 0.984 1.00 88.81 92 SER A CA 1
ATOM 724 C C . SER A 1 92 ? 11.348 -8.940 1.565 1.00 88.81 92 SER A C 1
ATOM 726 O O . SER A 1 92 ? 11.031 -8.108 2.424 1.00 88.81 92 SER A O 1
ATOM 728 N N . ARG A 1 93 ? 10.515 -9.915 1.169 1.00 92.06 93 ARG A N 1
ATOM 729 C CA . ARG A 1 93 ? 9.160 -10.112 1.711 1.00 92.06 93 ARG A CA 1
ATOM 730 C C . ARG A 1 93 ? 9.207 -10.420 3.215 1.00 92.06 93 ARG A C 1
ATOM 732 O O . ARG A 1 93 ? 8.513 -9.776 4.000 1.00 92.06 93 ARG A O 1
ATOM 739 N N . LEU A 1 94 ? 10.079 -11.343 3.628 1.00 92.94 94 LEU A N 1
ATOM 740 C CA . LEU A 1 94 ? 10.279 -11.701 5.036 1.00 92.94 94 LEU A CA 1
ATOM 741 C C . LEU A 1 94 ? 10.819 -10.529 5.858 1.00 92.94 94 LEU A C 1
ATOM 743 O O . LEU A 1 94 ? 10.289 -10.255 6.929 1.00 92.94 94 LEU A O 1
ATOM 747 N N . ALA A 1 95 ? 11.836 -9.819 5.361 1.00 91.25 95 ALA A N 1
ATOM 748 C CA . ALA A 1 95 ? 12.400 -8.659 6.049 1.00 91.25 95 ALA A CA 1
ATOM 749 C C . ALA A 1 95 ? 11.331 -7.590 6.310 1.00 91.25 95 ALA A C 1
ATOM 751 O O . ALA A 1 95 ? 11.219 -7.094 7.426 1.00 91.25 95 ALA A O 1
ATOM 752 N N . SER A 1 96 ? 10.488 -7.310 5.314 1.00 90.38 96 SER A N 1
ATOM 753 C CA . SER A 1 96 ? 9.406 -6.330 5.446 1.00 90.38 96 SER A CA 1
ATOM 754 C C . SER A 1 96 ? 8.377 -6.726 6.504 1.00 90.38 96 SER A C 1
ATOM 756 O O . SER A 1 96 ? 7.943 -5.879 7.282 1.00 90.38 96 SER A O 1
ATOM 758 N N . LEU A 1 97 ? 8.017 -8.012 6.578 1.00 92.88 97 LEU A N 1
ATOM 759 C CA . LEU A 1 97 ? 7.124 -8.517 7.623 1.00 92.88 97 LEU A CA 1
ATOM 760 C C . LEU A 1 97 ? 7.762 -8.454 9.011 1.00 92.88 97 LEU A C 1
ATOM 762 O O . LEU A 1 97 ? 7.109 -8.016 9.954 1.00 92.88 97 LEU A O 1
ATOM 766 N N . TYR A 1 98 ? 9.026 -8.865 9.144 1.00 92.12 98 TYR A N 1
ATOM 767 C CA . TYR A 1 98 ? 9.734 -8.816 10.424 1.00 92.12 98 TYR A CA 1
ATOM 768 C C . TYR A 1 98 ? 9.908 -7.386 10.933 1.00 92.12 98 TYR A C 1
ATOM 770 O O . TYR A 1 98 ? 9.717 -7.151 12.123 1.00 92.12 98 TYR A O 1
ATOM 778 N N . GLU A 1 99 ? 10.226 -6.434 10.055 1.00 91.88 99 GLU A N 1
ATOM 779 C CA . GLU A 1 99 ? 10.333 -5.020 10.422 1.00 91.88 99 GLU A CA 1
ATOM 780 C C . GLU A 1 99 ? 8.994 -4.461 10.910 1.00 91.88 99 GLU A C 1
ATOM 782 O O . GLU A 1 99 ? 8.951 -3.839 11.969 1.00 91.88 99 GLU A O 1
ATOM 787 N N . ALA A 1 100 ? 7.896 -4.728 10.194 1.00 91.19 100 ALA A N 1
ATOM 788 C CA . ALA A 1 100 ? 6.569 -4.282 10.611 1.00 91.19 100 ALA A CA 1
ATOM 789 C C . ALA A 1 100 ? 6.148 -4.915 11.950 1.00 91.19 100 ALA A C 1
ATOM 791 O O . ALA A 1 100 ? 5.649 -4.224 12.834 1.00 91.19 100 ALA A O 1
ATOM 792 N N . LEU A 1 101 ? 6.385 -6.218 12.132 1.00 92.00 101 LEU A N 1
ATOM 793 C CA . LEU A 1 101 ? 6.092 -6.914 13.389 1.00 92.00 101 LEU A CA 1
ATOM 794 C C . LEU A 1 101 ? 6.907 -6.357 14.556 1.00 92.00 101 LEU A C 1
ATOM 796 O O . LEU A 1 101 ? 6.369 -6.158 15.642 1.00 92.00 101 LEU A O 1
ATOM 800 N N . PHE A 1 102 ? 8.198 -6.103 14.339 1.00 89.94 102 PHE A N 1
ATOM 801 C CA . PHE A 1 102 ? 9.061 -5.530 15.363 1.00 89.94 102 PHE A CA 1
ATOM 802 C C . PHE A 1 102 ? 8.601 -4.122 15.743 1.00 89.94 102 PHE A C 1
ATOM 804 O O . PHE A 1 102 ? 8.450 -3.844 16.927 1.00 89.94 102 PHE A O 1
ATOM 811 N N . ALA A 1 103 ? 8.300 -3.276 14.755 1.00 88.62 103 ALA A N 1
ATOM 812 C CA . ALA A 1 103 ? 7.785 -1.930 14.983 1.00 88.62 103 ALA A CA 1
ATOM 813 C C . ALA A 1 103 ? 6.477 -1.932 15.795 1.00 88.62 103 ALA A C 1
ATOM 815 O O . ALA A 1 103 ? 6.345 -1.156 16.740 1.00 88.62 103 ALA A O 1
ATOM 816 N N . ALA A 1 104 ? 5.552 -2.846 15.479 1.00 87.06 104 ALA A N 1
ATOM 817 C CA . ALA A 1 104 ? 4.318 -3.033 16.243 1.00 87.06 104 ALA A CA 1
ATOM 818 C C . ALA A 1 104 ? 4.584 -3.483 17.692 1.00 87.06 104 ALA A C 1
ATOM 820 O O . ALA A 1 104 ? 3.883 -3.068 18.608 1.00 87.06 104 ALA A O 1
ATOM 821 N N . ALA A 1 105 ? 5.605 -4.316 17.916 1.00 86.06 105 ALA A N 1
ATOM 822 C CA . ALA A 1 105 ? 5.954 -4.823 19.242 1.00 86.06 105 ALA A CA 1
ATOM 823 C C . ALA A 1 105 ? 6.700 -3.803 20.122 1.00 86.06 105 ALA A C 1
ATOM 825 O O . ALA A 1 105 ? 6.686 -3.933 21.345 1.00 86.06 105 ALA A O 1
ATOM 826 N N . THR A 1 106 ? 7.373 -2.813 19.528 1.00 85.88 106 THR A N 1
ATOM 827 C CA . THR A 1 106 ? 8.170 -1.809 20.256 1.00 85.88 106 THR A CA 1
ATOM 828 C C . THR A 1 106 ? 7.425 -0.509 20.557 1.00 85.88 106 THR A C 1
ATOM 830 O O . THR A 1 106 ? 8.078 0.490 20.841 1.00 85.88 106 THR A O 1
ATOM 833 N N . ASP A 1 107 ? 6.091 -0.509 20.481 1.00 77.56 107 ASP A N 1
ATOM 834 C CA . ASP A 1 107 ? 5.241 0.667 20.737 1.00 77.56 107 ASP A CA 1
ATOM 835 C C . ASP A 1 107 ? 5.670 1.901 19.917 1.00 77.56 107 ASP A C 1
ATOM 837 O O . ASP A 1 107 ? 5.733 3.033 20.399 1.00 77.56 107 ASP A O 1
ATOM 841 N N . MET A 1 108 ? 6.049 1.662 18.654 1.00 86.81 108 MET A N 1
ATOM 842 C CA . MET A 1 108 ? 6.405 2.728 17.720 1.00 86.81 108 MET A CA 1
ATOM 843 C C . MET A 1 108 ? 5.221 3.698 17.561 1.00 86.81 108 MET A C 1
ATOM 845 O O . MET A 1 108 ? 4.082 3.235 17.434 1.00 86.81 108 MET A O 1
ATOM 849 N N . PRO A 1 109 ? 5.460 5.026 17.505 1.00 87.81 109 PRO A N 1
ATOM 850 C CA . PRO A 1 109 ? 4.406 5.998 17.254 1.00 87.81 109 PRO A CA 1
ATOM 851 C C . PRO A 1 109 ? 3.563 5.631 16.034 1.00 87.81 109 PRO A C 1
ATOM 853 O O . PRO A 1 109 ? 4.074 5.194 15.001 1.00 87.81 109 PRO A O 1
ATOM 856 N N . ARG A 1 110 ? 2.245 5.803 16.165 1.00 86.50 110 ARG A N 1
ATOM 857 C CA . ARG A 1 110 ? 1.257 5.349 15.179 1.00 86.50 110 ARG A CA 1
ATOM 858 C C . ARG A 1 110 ? 1.570 5.840 13.763 1.00 86.50 110 ARG A C 1
ATOM 860 O O . ARG A 1 110 ? 1.528 5.058 12.818 1.00 86.50 110 ARG A O 1
ATOM 867 N N . ASP A 1 111 ? 1.860 7.124 13.614 1.00 85.69 111 ASP A N 1
ATOM 868 C CA . ASP A 1 111 ? 2.197 7.763 12.341 1.00 85.69 111 ASP A CA 1
ATOM 869 C C . ASP A 1 111 ? 3.474 7.181 11.716 1.00 85.69 111 ASP A C 1
ATOM 871 O O . ASP A 1 111 ? 3.490 6.876 10.520 1.00 85.69 111 ASP A O 1
ATOM 875 N N . GLU A 1 112 ? 4.508 6.944 12.525 1.00 89.81 112 GLU A N 1
ATOM 876 C CA . GLU A 1 112 ? 5.755 6.311 12.085 1.00 89.81 112 GLU A CA 1
ATOM 877 C C . GLU A 1 112 ? 5.523 4.859 11.641 1.00 89.81 112 GLU A C 1
ATOM 879 O O . GLU A 1 112 ? 5.966 4.458 10.561 1.00 89.81 112 GLU A O 1
ATOM 884 N N . PHE A 1 113 ? 4.752 4.090 12.413 1.00 93.50 113 PHE A N 1
ATOM 885 C CA . PHE A 1 113 ? 4.427 2.701 12.097 1.00 93.50 113 PHE A CA 1
ATOM 886 C C . PHE A 1 113 ? 3.649 2.572 10.779 1.00 93.50 113 PHE A C 1
ATOM 888 O O . PHE A 1 113 ? 4.026 1.797 9.896 1.00 93.50 113 PHE A O 1
ATOM 895 N N . PHE A 1 114 ? 2.573 3.344 10.603 1.00 94.62 114 PHE A N 1
ATOM 896 C CA . PHE A 1 114 ? 1.794 3.289 9.364 1.00 94.62 114 PHE A CA 1
ATOM 897 C C . PHE A 1 114 ? 2.584 3.834 8.168 1.00 94.62 114 PHE A C 1
ATOM 899 O O . PHE A 1 114 ? 2.431 3.324 7.053 1.00 94.62 114 PHE A O 1
ATOM 906 N N . GLY A 1 115 ? 3.466 4.813 8.395 1.00 94.56 115 GLY A N 1
ATOM 907 C CA . GLY A 1 115 ? 4.447 5.263 7.412 1.00 94.56 115 GLY A CA 1
ATOM 908 C C . GLY A 1 115 ? 5.350 4.120 6.949 1.00 94.56 115 GLY A C 1
ATOM 909 O O . GLY A 1 115 ? 5.436 3.867 5.748 1.00 94.56 115 GLY A O 1
ATOM 910 N N . LEU A 1 116 ? 5.940 3.370 7.885 1.00 94.50 116 LEU A N 1
ATOM 911 C CA . LEU A 1 116 ? 6.773 2.199 7.593 1.00 94.50 116 LEU A CA 1
ATOM 912 C C . LEU A 1 116 ? 6.013 1.149 6.774 1.00 94.50 116 LEU A C 1
ATOM 914 O O . LEU A 1 116 ? 6.536 0.666 5.768 1.00 94.50 116 LEU A O 1
ATOM 918 N N . VAL A 1 117 ? 4.780 0.810 7.163 1.00 96.38 117 VAL A N 1
ATOM 919 C CA . VAL A 1 117 ? 3.953 -0.170 6.435 1.00 96.38 117 VAL A CA 1
ATOM 920 C C . VAL A 1 117 ? 3.715 0.272 4.988 1.00 96.38 117 VAL A C 1
ATOM 922 O O . VAL A 1 117 ? 3.885 -0.530 4.065 1.00 96.38 117 VAL A O 1
ATOM 925 N N . ALA A 1 118 ? 3.366 1.544 4.770 1.00 96.38 118 ALA A N 1
ATOM 926 C CA . ALA A 1 118 ? 3.158 2.087 3.428 1.00 96.38 118 ALA A CA 1
ATOM 927 C C . ALA A 1 118 ? 4.442 2.028 2.581 1.00 96.38 118 ALA A C 1
ATOM 929 O O . ALA A 1 118 ? 4.400 1.625 1.417 1.00 96.38 118 ALA A O 1
ATOM 930 N N . ASP A 1 119 ? 5.580 2.370 3.184 1.00 95.81 119 ASP A N 1
ATOM 931 C CA . ASP A 1 119 ? 6.899 2.371 2.550 1.00 95.81 119 ASP A CA 1
ATOM 932 C C . ASP A 1 119 ? 7.339 0.950 2.149 1.00 95.81 119 ASP A C 1
ATOM 934 O O . ASP A 1 119 ? 7.785 0.710 1.023 1.00 95.81 119 ASP A O 1
ATOM 938 N N . ARG A 1 120 ? 7.144 -0.032 3.044 1.00 95.25 120 ARG A N 1
ATOM 939 C CA . ARG A 1 120 ? 7.443 -1.448 2.779 1.00 95.25 120 ARG A CA 1
ATOM 940 C C . ARG A 1 120 ? 6.572 -2.015 1.666 1.00 95.25 120 ARG A C 1
ATOM 942 O O . ARG A 1 120 ? 7.103 -2.677 0.775 1.00 95.25 120 ARG A O 1
ATOM 949 N N . LEU A 1 121 ? 5.265 -1.744 1.678 1.00 95.50 121 LEU A N 1
ATOM 950 C CA . LEU A 1 121 ? 4.362 -2.173 0.605 1.00 95.50 121 LEU A CA 1
ATOM 951 C C . LEU A 1 121 ? 4.790 -1.595 -0.744 1.00 95.50 121 LEU A C 1
ATOM 953 O O . LEU A 1 121 ? 4.878 -2.327 -1.729 1.00 95.50 121 LEU A O 1
ATOM 957 N N . ALA A 1 122 ? 5.104 -0.299 -0.782 1.00 94.50 122 ALA A N 1
ATOM 958 C CA . ALA A 1 122 ? 5.555 0.356 -2.000 1.00 94.50 122 ALA A CA 1
ATOM 959 C C . ALA A 1 122 ? 6.842 -0.262 -2.553 1.00 94.50 122 ALA A C 1
ATOM 961 O O . ALA A 1 122 ? 6.900 -0.615 -3.733 1.00 94.50 122 ALA A O 1
ATOM 962 N N . GLY A 1 123 ? 7.847 -0.442 -1.693 1.00 92.31 123 GLY A N 1
ATOM 963 C CA . GLY A 1 123 ? 9.142 -0.992 -2.081 1.00 92.31 123 GLY A CA 1
ATOM 964 C C . GLY A 1 123 ? 9.084 -2.458 -2.512 1.00 92.31 123 GLY A C 1
ATOM 965 O O . GLY A 1 123 ? 9.703 -2.820 -3.509 1.00 92.31 123 GLY A O 1
ATOM 966 N N . THR A 1 124 ? 8.331 -3.295 -1.793 1.00 93.06 124 THR A N 1
ATOM 967 C CA . THR A 1 124 ? 8.273 -4.745 -2.061 1.00 93.06 124 THR A CA 1
ATOM 968 C C . THR A 1 124 ? 7.412 -5.112 -3.260 1.00 93.06 124 THR A C 1
ATOM 970 O O . THR A 1 124 ? 7.779 -6.018 -3.998 1.00 93.06 124 THR A O 1
ATOM 973 N N . LEU A 1 125 ? 6.301 -4.405 -3.479 1.00 93.94 125 LEU A N 1
ATOM 974 C CA . LEU A 1 125 ? 5.337 -4.710 -4.547 1.00 93.94 125 LEU A CA 1
ATOM 975 C C . LEU A 1 125 ? 5.494 -3.793 -5.778 1.00 93.94 125 LEU A C 1
ATOM 977 O O . LEU A 1 125 ? 4.726 -3.859 -6.748 1.00 93.94 125 LEU A O 1
ATOM 981 N N . GLY A 1 126 ? 6.475 -2.885 -5.741 1.00 92.31 126 GLY A N 1
ATOM 982 C CA . GLY A 1 126 ? 6.713 -1.902 -6.798 1.00 92.31 126 GLY A CA 1
ATOM 983 C C . GLY A 1 126 ? 5.512 -0.978 -7.020 1.00 92.31 126 GLY A C 1
ATOM 984 O O . GLY A 1 126 ? 5.147 -0.697 -8.167 1.00 92.31 126 GLY A O 1
ATOM 985 N N . LEU A 1 127 ? 4.855 -0.555 -5.939 1.00 94.69 127 LEU A N 1
ATOM 986 C CA . LEU A 1 127 ? 3.721 0.371 -5.984 1.00 94.69 127 LEU A CA 1
ATOM 987 C C . LEU A 1 127 ? 4.247 1.806 -5.940 1.00 94.69 127 LEU A C 1
ATOM 989 O O . LEU A 1 127 ? 5.256 2.100 -5.302 1.00 94.69 127 LEU A O 1
ATOM 993 N N . ARG A 1 128 ? 3.573 2.716 -6.643 1.00 94.25 128 ARG A N 1
ATOM 994 C CA . ARG A 1 128 ? 3.998 4.124 -6.733 1.00 94.25 128 ARG A CA 1
ATOM 995 C C . ARG A 1 128 ? 3.231 5.035 -5.796 1.00 94.25 128 ARG A C 1
ATOM 997 O O . ARG A 1 128 ? 3.740 6.097 -5.447 1.00 94.25 128 ARG A O 1
ATOM 1004 N N . ARG A 1 129 ? 2.014 4.641 -5.430 1.00 93.94 129 ARG A N 1
ATOM 1005 C CA . ARG A 1 129 ? 1.189 5.352 -4.459 1.00 93.94 129 ARG A CA 1
ATOM 1006 C C . ARG A 1 129 ? 0.583 4.343 -3.508 1.00 93.94 129 ARG A C 1
ATOM 1008 O O . ARG A 1 129 ? 0.071 3.322 -3.958 1.00 93.94 129 ARG A O 1
ATOM 1015 N N . VAL A 1 130 ? 0.630 4.644 -2.219 1.00 95.12 130 VAL A N 1
ATOM 1016 C CA . VAL A 1 130 ? -0.033 3.866 -1.167 1.00 95.12 130 VAL A CA 1
ATOM 1017 C C . VAL A 1 130 ? -0.749 4.845 -0.252 1.00 95.12 130 VAL A C 1
ATOM 1019 O O . VAL A 1 130 ? -0.216 5.911 0.049 1.00 95.12 130 VAL A O 1
ATOM 1022 N N . ALA A 1 131 ? -1.947 4.503 0.199 1.00 93.38 131 ALA A N 1
ATOM 1023 C CA . ALA A 1 131 ? -2.647 5.224 1.248 1.00 93.38 131 ALA A CA 1
ATOM 1024 C C . ALA A 1 131 ? -3.276 4.230 2.222 1.00 93.38 131 ALA A C 1
ATOM 1026 O O . ALA A 1 131 ? -3.878 3.238 1.810 1.00 93.38 131 ALA A O 1
ATOM 1027 N N . ILE A 1 132 ? -3.161 4.522 3.514 1.00 93.94 132 ILE A N 1
ATOM 1028 C CA . ILE A 1 132 ? -3.777 3.733 4.579 1.00 93.94 132 ILE A CA 1
ATOM 1029 C C . ILE A 1 132 ? -4.862 4.583 5.223 1.00 93.94 132 ILE A C 1
ATOM 1031 O O . ILE A 1 132 ? -4.585 5.686 5.702 1.00 93.94 132 ILE A O 1
ATOM 1035 N N . ARG A 1 133 ? -6.099 4.080 5.227 1.00 92.38 133 ARG A N 1
ATOM 1036 C CA . ARG A 1 133 ? -7.232 4.720 5.902 1.00 92.38 133 ARG A CA 1
ATOM 1037 C C . ARG A 1 133 ? -7.825 3.779 6.935 1.00 92.38 133 ARG A C 1
ATOM 1039 O O . ARG A 1 133 ? -8.102 2.622 6.633 1.00 92.38 133 ARG A O 1
ATOM 1046 N N . LEU A 1 134 ? -8.061 4.296 8.128 1.00 91.62 134 LEU A N 1
ATOM 1047 C CA . LEU A 1 134 ? -8.658 3.568 9.241 1.00 91.62 134 LEU A CA 1
ATOM 1048 C C . LEU A 1 134 ? -10.028 4.140 9.565 1.00 91.62 134 LEU A C 1
ATOM 1050 O O . LEU A 1 134 ? -10.262 5.326 9.340 1.00 91.62 134 LEU A O 1
ATOM 1054 N N . LEU A 1 135 ? -10.919 3.302 10.077 1.00 88.62 135 LEU A N 1
ATOM 1055 C CA . LEU A 1 135 ? -12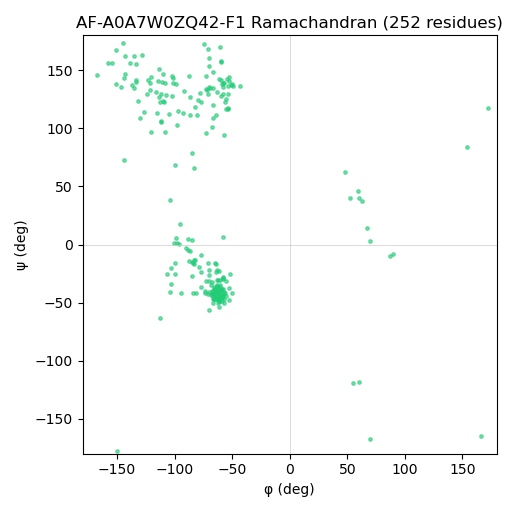.151 3.766 10.693 1.00 88.62 135 LEU A CA 1
ATOM 1056 C C . LEU A 1 135 ? -11.841 4.410 12.045 1.00 88.62 135 LEU A C 1
ATOM 1058 O O . LEU A 1 135 ? -10.919 3.992 12.748 1.00 88.62 135 LEU A O 1
ATOM 1062 N N . ASP A 1 136 ? -12.597 5.447 12.385 1.00 84.38 136 ASP A N 1
ATOM 1063 C CA . ASP A 1 136 ? -12.618 5.970 13.746 1.00 84.38 136 ASP A CA 1
ATOM 1064 C C . ASP A 1 136 ? -13.331 4.990 14.696 1.00 84.38 136 ASP A C 1
ATOM 1066 O O . ASP A 1 136 ? -13.990 4.043 14.264 1.00 84.38 136 ASP A O 1
ATOM 1070 N N . GLU A 1 137 ? -13.223 5.221 16.006 1.00 74.19 137 GLU A N 1
ATOM 1071 C CA . GLU A 1 137 ? -13.813 4.346 17.035 1.00 74.19 137 GLU A CA 1
ATOM 1072 C C . GLU A 1 137 ? -15.337 4.195 16.890 1.00 74.19 137 GLU A C 1
ATOM 1074 O O . GLU A 1 137 ? -15.906 3.166 17.252 1.00 74.19 137 GLU A O 1
ATOM 1079 N N . THR A 1 138 ? -16.003 5.210 16.331 1.00 74.19 138 THR A N 1
ATOM 1080 C CA . THR A 1 138 ? -17.454 5.199 16.099 1.00 74.19 138 THR A CA 1
ATOM 1081 C C . THR A 1 138 ? -17.858 4.486 14.807 1.00 74.19 138 THR A C 1
ATOM 1083 O O . THR A 1 138 ? -19.038 4.191 14.612 1.00 74.19 138 THR A O 1
ATOM 1086 N N . GLY A 1 139 ? -16.900 4.207 13.917 1.00 72.06 139 GLY A N 1
ATOM 1087 C CA . GLY A 1 139 ? -17.123 3.667 12.577 1.00 72.06 139 GLY A CA 1
ATOM 1088 C C . GLY A 1 139 ? -17.782 4.647 11.598 1.00 72.06 139 GLY A C 1
ATOM 1089 O O . GLY A 1 139 ? -18.077 4.262 10.468 1.00 72.06 139 GLY A O 1
ATOM 1090 N N . GLY A 1 140 ? -18.033 5.893 12.009 1.00 81.50 140 GLY A N 1
ATOM 1091 C CA . GLY A 1 140 ? -18.702 6.914 11.202 1.00 81.50 140 GLY A CA 1
ATOM 1092 C C . GLY A 1 140 ? -17.755 7.724 10.318 1.00 81.50 140 GLY A C 1
ATOM 1093 O O . GLY A 1 140 ? -18.204 8.430 9.409 1.00 81.50 140 GLY A O 1
ATOM 1094 N N . ARG A 1 141 ? -16.443 7.651 10.560 1.00 87.31 141 ARG A N 1
ATOM 1095 C CA . ARG A 1 141 ? -15.430 8.407 9.817 1.00 87.31 141 ARG A CA 1
ATOM 1096 C C . ARG A 1 141 ? -14.241 7.546 9.442 1.00 87.31 141 ARG A C 1
ATOM 1098 O O . ARG A 1 141 ? -13.993 6.483 9.997 1.00 87.31 141 ARG A O 1
ATOM 1105 N N . THR A 1 142 ? -13.486 8.052 8.479 1.00 88.56 142 THR A N 1
ATOM 1106 C CA . THR A 1 142 ? -12.262 7.443 7.977 1.00 88.56 142 THR A CA 1
ATOM 1107 C C . THR A 1 142 ? -11.129 8.450 8.107 1.00 88.56 142 THR A C 1
ATOM 1109 O O . THR A 1 142 ? -11.255 9.586 7.643 1.00 88.56 142 THR A O 1
ATOM 1112 N N . VAL A 1 143 ? -10.019 8.032 8.703 1.00 90.56 143 VAL A N 1
ATOM 1113 C CA . VAL A 1 143 ? -8.822 8.851 8.908 1.00 90.56 143 VAL A CA 1
ATOM 1114 C C . VAL A 1 143 ? -7.690 8.272 8.078 1.00 90.56 143 VAL A C 1
ATOM 1116 O O . VAL A 1 143 ? -7.395 7.078 8.164 1.00 90.56 143 VAL A O 1
ATOM 1119 N N . ARG A 1 144 ? -7.054 9.095 7.247 1.00 92.38 144 ARG A N 1
ATOM 1120 C CA . ARG A 1 144 ? -5.851 8.705 6.512 1.00 92.38 144 ARG A CA 1
ATOM 1121 C C . ARG A 1 144 ? -4.643 8.823 7.429 1.00 92.38 144 ARG A C 1
ATOM 1123 O O . ARG A 1 144 ? -4.240 9.925 7.761 1.00 92.38 144 ARG A O 1
ATOM 1130 N N . VAL A 1 145 ? -4.058 7.686 7.784 1.00 93.06 145 VAL A N 1
ATOM 1131 C CA . VAL A 1 145 ? -2.959 7.611 8.760 1.00 93.06 145 VAL A CA 1
ATOM 1132 C C . VAL A 1 145 ? -1.578 7.501 8.125 1.00 93.06 145 VAL A C 1
ATOM 1134 O O . VAL A 1 145 ? -0.585 7.735 8.800 1.00 93.06 145 VAL A O 1
ATOM 1137 N N . ALA A 1 146 ? -1.497 7.157 6.838 1.00 94.06 146 ALA A N 1
ATOM 1138 C CA . ALA A 1 146 ? -0.236 7.159 6.104 1.00 94.06 146 ALA A CA 1
ATOM 1139 C C . ALA A 1 146 ? -0.434 7.274 4.595 1.00 94.06 146 ALA A C 1
ATOM 1141 O O . ALA A 1 146 ? -1.475 6.892 4.044 1.00 94.06 146 ALA A O 1
ATOM 1142 N N . THR A 1 147 ? 0.612 7.763 3.931 1.00 94.75 147 THR A N 1
ATOM 1143 C CA . THR A 1 147 ? 0.731 7.818 2.474 1.00 94.75 147 THR A CA 1
ATOM 1144 C C . THR A 1 147 ? 2.158 7.547 2.025 1.00 94.75 147 THR A C 1
ATOM 1146 O O . THR A 1 147 ? 3.098 8.010 2.663 1.00 94.75 147 THR A O 1
ATOM 1149 N N . TYR A 1 148 ? 2.303 6.906 0.871 1.00 94.00 148 TYR A N 1
ATOM 1150 C CA . TYR A 1 148 ? 3.542 6.843 0.105 1.00 94.00 148 TYR A CA 1
ATOM 1151 C C . TYR A 1 148 ? 3.310 7.427 -1.288 1.00 94.00 148 TYR A C 1
ATOM 1153 O O . TYR A 1 148 ? 2.295 7.127 -1.920 1.00 94.00 148 TYR A O 1
ATOM 1161 N N . GLY A 1 149 ? 4.274 8.202 -1.786 1.00 91.00 149 GLY A N 1
ATOM 1162 C CA . GLY A 1 149 ? 4.224 8.789 -3.123 1.00 91.00 149 GLY A CA 1
ATOM 1163 C C . GLY A 1 149 ? 3.174 9.901 -3.281 1.00 91.00 149 GLY A C 1
ATOM 1164 O O . GLY A 1 149 ? 2.664 10.432 -2.292 1.00 91.00 149 GLY A O 1
ATOM 1165 N N . PRO A 1 150 ? 2.874 10.309 -4.529 1.00 87.44 150 PRO A N 1
ATOM 1166 C CA . PRO A 1 150 ? 1.846 11.308 -4.806 1.00 87.44 150 PRO A CA 1
ATOM 1167 C C . PRO A 1 150 ? 0.455 10.884 -4.302 1.00 87.44 150 PRO A C 1
ATOM 1169 O O . PRO A 1 150 ? 0.178 9.688 -4.203 1.00 87.44 150 PRO A O 1
ATOM 1172 N N . PRO A 1 151 ? -0.465 11.832 -4.048 1.00 81.81 151 PRO A N 1
ATOM 1173 C CA . PRO A 1 151 ? -1.811 11.505 -3.587 1.00 81.81 151 PRO A CA 1
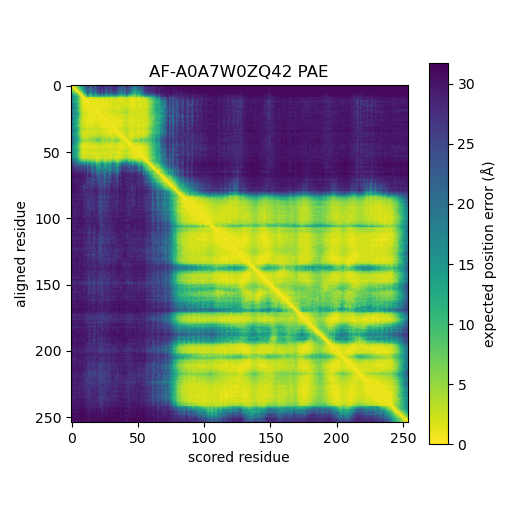ATOM 1174 C C . PRO A 1 151 ? -2.568 10.576 -4.552 1.00 81.81 151 PRO A C 1
ATOM 1176 O O . PRO A 1 151 ? -2.576 10.777 -5.769 1.00 81.81 151 PRO A O 1
ATOM 1179 N N . LEU A 1 152 ? -3.240 9.564 -3.994 1.00 81.69 152 LEU A N 1
ATOM 1180 C CA . LEU A 1 152 ? -4.146 8.666 -4.728 1.00 81.69 152 LEU A CA 1
ATOM 1181 C C . LEU A 1 152 ? -5.564 9.254 -4.849 1.00 81.69 152 LEU A C 1
ATOM 1183 O O . LEU A 1 152 ? -6.285 8.984 -5.806 1.00 81.69 152 LEU A O 1
ATOM 1187 N N . THR A 1 153 ? -5.951 10.105 -3.898 1.00 76.25 153 THR A N 1
ATOM 1188 C CA . THR A 1 153 ? -7.268 10.752 -3.822 1.00 76.25 153 THR A CA 1
ATOM 1189 C C . THR A 1 153 ? -7.121 12.209 -3.407 1.00 76.25 153 THR A C 1
ATOM 1191 O O . THR A 1 153 ? -6.192 12.529 -2.665 1.00 76.25 153 THR A O 1
ATOM 1194 N N . ASN A 1 154 ? -8.098 13.044 -3.755 1.00 76.50 154 ASN A N 1
ATOM 1195 C CA . ASN A 1 154 ? -8.220 14.413 -3.231 1.00 76.50 154 ASN A CA 1
ATOM 1196 C C . ASN A 1 154 ? -8.959 14.489 -1.886 1.00 76.50 154 ASN A C 1
ATOM 1198 O O . ASN A 1 154 ? -9.225 15.580 -1.387 1.00 76.50 154 ASN A O 1
ATOM 1202 N N . LEU A 1 155 ? -9.337 13.343 -1.311 1.00 77.12 155 LEU A N 1
ATOM 1203 C CA . LEU A 1 155 ? -10.082 13.313 -0.060 1.00 77.12 155 LEU A CA 1
ATOM 1204 C C . LEU A 1 155 ? -9.262 13.960 1.070 1.00 77.12 155 LEU A C 1
ATOM 1206 O O . LEU A 1 155 ? -8.045 13.732 1.140 1.00 77.12 155 LEU A O 1
ATOM 1210 N N . PRO A 1 156 ? -9.901 14.698 1.991 1.00 82.50 156 PRO A N 1
ATOM 1211 C CA . PRO A 1 156 ? -9.225 15.190 3.182 1.00 82.50 156 PRO A CA 1
ATOM 1212 C C . PRO A 1 156 ? -8.690 14.039 4.047 1.00 82.50 156 PRO A C 1
ATOM 1214 O O . PRO A 1 156 ? -8.964 12.855 3.805 1.00 82.50 156 PRO A O 1
ATOM 1217 N N . GLU A 1 157 ? -7.875 14.393 5.037 1.00 84.88 157 GLU A N 1
ATOM 1218 C CA . GLU A 1 157 ? -7.315 13.439 5.997 1.00 84.88 157 GLU A CA 1
ATOM 1219 C C . GLU A 1 157 ? -8.423 12.704 6.756 1.00 84.88 157 GLU A C 1
ATOM 1221 O O . GLU A 1 157 ? -8.456 11.475 6.748 1.00 84.88 157 GLU A O 1
ATOM 1226 N N . GLU A 1 158 ? -9.402 13.444 7.275 1.00 86.75 158 GLU A N 1
ATOM 1227 C CA . GLU A 1 158 ? -10.649 12.898 7.805 1.00 86.75 158 GLU A CA 1
ATOM 1228 C C . GLU A 1 158 ? -11.779 13.007 6.781 1.00 86.75 158 GLU A C 1
ATOM 1230 O O . GLU A 1 158 ? -11.936 14.010 6.086 1.00 86.75 158 GLU A O 1
ATOM 1235 N N . THR A 1 159 ? -12.595 11.969 6.652 1.00 84.44 159 THR A N 1
ATOM 1236 C CA . THR A 1 159 ? -13.748 11.967 5.740 1.00 84.44 159 THR A CA 1
ATOM 1237 C C . THR A 1 159 ? -14.855 11.128 6.355 1.00 84.44 159 THR A C 1
ATOM 1239 O O . THR A 1 159 ? -14.568 10.044 6.866 1.00 84.44 159 THR A O 1
ATOM 1242 N N . ALA A 1 160 ? -16.100 11.612 6.322 1.00 83.00 160 ALA A N 1
ATOM 1243 C CA . ALA A 1 160 ? -17.254 10.807 6.715 1.00 83.00 160 ALA A CA 1
ATOM 1244 C C . ALA A 1 160 ? -17.264 9.501 5.909 1.00 83.00 160 ALA A C 1
ATOM 1246 O O . ALA A 1 160 ? -16.893 9.502 4.733 1.00 83.00 160 ALA A O 1
ATOM 1247 N N . ILE A 1 161 ? -17.645 8.385 6.531 1.00 79.94 161 ILE A N 1
ATOM 1248 C CA . ILE A 1 161 ? -17.633 7.087 5.843 1.00 79.94 161 ILE A CA 1
ATOM 1249 C C . ILE A 1 161 ? -18.511 7.121 4.585 1.00 79.94 161 ILE A C 1
ATOM 1251 O O . ILE A 1 161 ? -18.075 6.660 3.532 1.00 79.94 161 ILE A O 1
ATOM 1255 N N . ASP A 1 162 ? -19.654 7.807 4.677 1.00 78.31 162 ASP A N 1
ATOM 1256 C CA . ASP A 1 162 ? -20.612 8.045 3.592 1.00 78.31 162 ASP A CA 1
ATOM 1257 C C . ASP A 1 162 ? -20.006 8.764 2.379 1.00 78.31 162 ASP A C 1
ATOM 1259 O O . ASP A 1 162 ? -20.399 8.525 1.238 1.00 78.31 162 ASP A O 1
ATOM 1263 N N . ASP A 1 163 ? -18.977 9.576 2.613 1.00 76.75 163 ASP A N 1
ATOM 1264 C CA . ASP A 1 163 ? -18.279 10.367 1.600 1.00 76.75 163 ASP A CA 1
ATOM 1265 C C . ASP A 1 163 ? -16.976 9.728 1.109 1.00 76.75 163 ASP A C 1
ATOM 1267 O O . ASP A 1 163 ? -16.235 10.349 0.341 1.00 76.75 163 ASP A O 1
ATOM 1271 N N . SER A 1 164 ? -16.670 8.502 1.541 1.00 73.31 164 SER A N 1
ATOM 1272 C CA . SER A 1 164 ? -15.435 7.798 1.201 1.00 73.31 164 SER A CA 1
ATOM 1273 C C . SER A 1 164 ? -15.713 6.650 0.219 1.00 73.31 164 SER A C 1
ATOM 1275 O O . SER A 1 164 ? -16.042 5.543 0.654 1.00 73.31 164 SER A O 1
ATOM 1277 N N . PRO A 1 165 ? -15.522 6.852 -1.105 1.00 67.81 165 PRO A N 1
ATOM 1278 C CA . PRO A 1 165 ? -15.691 5.801 -2.115 1.00 67.81 165 PRO A CA 1
ATOM 1279 C C . PRO A 1 165 ? -14.889 4.543 -1.790 1.00 67.81 165 PRO A C 1
ATOM 1281 O O . PRO A 1 165 ? -15.370 3.429 -1.945 1.00 67.81 165 PRO A O 1
ATOM 1284 N N . LEU A 1 166 ? -13.681 4.726 -1.244 1.00 67.38 166 LEU A N 1
ATOM 1285 C CA . LEU A 1 166 ? -12.791 3.632 -0.856 1.00 67.38 166 LEU A CA 1
ATOM 1286 C C . LEU A 1 166 ? -13.365 2.744 0.261 1.00 67.38 166 LEU A C 1
ATOM 1288 O O . LEU A 1 166 ? -12.907 1.619 0.426 1.00 67.38 166 LEU A O 1
ATOM 1292 N N . MET A 1 167 ? -14.318 3.250 1.050 1.00 70.38 167 MET A N 1
ATOM 1293 C CA . MET A 1 167 ? -14.945 2.507 2.147 1.00 70.38 167 MET A CA 1
ATOM 1294 C C . MET A 1 167 ? -16.373 2.054 1.836 1.00 70.38 167 MET A C 1
ATOM 1296 O O . MET A 1 167 ? -16.826 1.071 2.432 1.00 70.38 167 MET A O 1
ATOM 1300 N N . ASN A 1 168 ? -17.071 2.748 0.935 1.00 65.06 168 ASN A N 1
ATOM 1301 C CA . ASN A 1 168 ? -18.471 2.482 0.603 1.00 65.06 168 ASN A CA 1
ATOM 1302 C C . ASN A 1 168 ? -18.684 1.770 -0.730 1.00 65.06 168 ASN A C 1
ATOM 1304 O O . ASN A 1 168 ? -19.544 0.898 -0.813 1.00 65.06 168 ASN A O 1
ATOM 1308 N N . GLU A 1 169 ? -17.937 2.154 -1.759 1.00 60.38 169 GLU A N 1
ATOM 1309 C CA . GLU A 1 169 ? -18.156 1.705 -3.139 1.00 60.38 169 GLU A CA 1
ATOM 1310 C C . GLU A 1 169 ? -17.144 0.638 -3.547 1.00 60.38 169 GLU A C 1
ATOM 1312 O O . GLU A 1 169 ? -17.478 -0.293 -4.277 1.00 60.38 169 GLU A O 1
ATOM 1317 N N . ILE A 1 170 ? -15.912 0.743 -3.043 1.00 63.97 170 ILE A N 1
ATOM 1318 C CA . ILE A 1 170 ? -14.902 -0.282 -3.260 1.00 63.97 170 ILE A CA 1
ATOM 1319 C C . ILE A 1 170 ? -15.265 -1.536 -2.468 1.00 63.97 170 ILE A C 1
ATOM 1321 O O . ILE A 1 170 ? -15.651 -1.478 -1.295 1.00 63.97 170 ILE A O 1
ATOM 1325 N N . SER A 1 171 ? -15.119 -2.680 -3.139 1.00 64.88 171 SER A N 1
ATOM 1326 C CA . SER A 1 171 ? -15.245 -4.009 -2.556 1.00 64.88 171 SER A CA 1
ATOM 1327 C C . SER A 1 171 ? -14.539 -4.072 -1.200 1.00 64.88 171 SER A C 1
ATOM 1329 O O . SER A 1 171 ? -13.427 -3.572 -1.025 1.00 64.88 171 SER A O 1
ATOM 1331 N N . ARG A 1 172 ? -15.187 -4.698 -0.213 1.00 79.62 172 ARG A N 1
ATOM 1332 C CA . ARG A 1 172 ? -14.574 -5.036 1.080 1.00 79.62 172 ARG A CA 1
ATOM 1333 C C . ARG A 1 172 ? -14.161 -6.499 1.043 1.00 79.62 172 ARG A C 1
ATOM 1335 O O . ARG A 1 172 ? -14.792 -7.315 1.729 1.00 79.62 172 ARG A O 1
ATOM 1342 N N . PRO A 1 173 ? -13.150 -6.862 0.239 1.00 84.25 173 PRO A N 1
ATOM 1343 C CA . PRO A 1 173 ? -12.804 -8.249 0.039 1.00 84.25 173 PRO A CA 1
ATOM 1344 C C . PRO A 1 173 ? -12.420 -8.889 1.385 1.00 84.25 173 PRO A C 1
ATOM 1346 O O . PRO A 1 173 ? -12.077 -8.200 2.359 1.00 84.25 173 PRO A O 1
ATOM 1349 N N . PRO A 1 174 ? -12.505 -10.222 1.486 1.00 87.00 174 PRO A N 1
ATOM 1350 C CA . PRO A 1 174 ? -12.048 -10.935 2.674 1.00 87.00 174 PRO A CA 1
ATOM 1351 C C . PRO A 1 174 ? -10.516 -10.927 2.803 1.00 87.00 174 PRO A C 1
ATOM 1353 O O . PRO A 1 174 ? -10.009 -11.095 3.907 1.00 87.00 174 PRO A O 1
ATOM 1356 N N . LYS A 1 175 ? -9.793 -10.724 1.693 1.00 92.69 175 LYS A N 1
ATOM 1357 C CA . LYS A 1 175 ? -8.329 -10.669 1.614 1.00 92.69 175 LYS A CA 1
ATOM 1358 C C . LYS A 1 175 ? -7.868 -9.650 0.570 1.00 92.69 175 LYS A C 1
ATOM 1360 O O . LYS A 1 175 ? -8.700 -9.133 -0.168 1.00 92.69 175 LYS A O 1
ATOM 1365 N N . ALA A 1 176 ? -6.566 -9.399 0.485 1.00 95.38 176 ALA A N 1
ATOM 1366 C CA . ALA A 1 176 ? -6.002 -8.499 -0.507 1.00 95.38 176 ALA A CA 1
ATOM 1367 C C . ALA A 1 176 ? -6.323 -8.942 -1.944 1.00 95.38 176 ALA A C 1
ATOM 1369 O O . ALA A 1 176 ? -6.249 -10.128 -2.278 1.00 95.38 176 ALA A O 1
ATOM 1370 N N . VAL A 1 177 ? -6.665 -7.973 -2.789 1.00 94.44 177 VAL A N 1
ATOM 1371 C CA . VAL A 1 177 ? -6.992 -8.158 -4.211 1.00 94.44 177 VAL A CA 1
ATOM 1372 C C . VAL A 1 177 ? -6.456 -6.989 -5.032 1.00 94.44 177 VAL A C 1
ATOM 1374 O O . VAL A 1 177 ? -6.182 -5.919 -4.490 1.00 94.44 177 VAL A O 1
ATOM 1377 N N . VAL A 1 178 ? -6.344 -7.180 -6.347 1.00 93.12 178 VAL A N 1
ATOM 1378 C CA . VAL A 1 178 ? -6.238 -6.076 -7.308 1.00 93.12 178 VAL A CA 1
ATOM 1379 C C . VAL A 1 178 ? -7.539 -6.013 -8.090 1.00 93.12 178 VAL A C 1
ATOM 1381 O O . VAL A 1 178 ? -7.921 -6.995 -8.725 1.00 93.12 178 VAL A O 1
ATOM 1384 N N . GLU A 1 179 ? -8.199 -4.865 -8.050 1.00 88.00 179 GLU A N 1
ATOM 1385 C CA . GLU A 1 179 ? -9.431 -4.610 -8.787 1.00 88.00 179 GLU A CA 1
ATOM 1386 C C . GLU A 1 179 ? -9.196 -3.613 -9.914 1.00 88.00 179 GLU A C 1
ATOM 1388 O O . GLU A 1 179 ? -8.363 -2.711 -9.817 1.00 88.00 179 GLU A O 1
ATOM 1393 N N . ASP A 1 180 ? -9.930 -3.796 -11.004 1.00 83.69 180 ASP A N 1
ATOM 1394 C CA . ASP A 1 180 ? -9.996 -2.833 -12.092 1.00 83.69 180 ASP A CA 1
ATOM 1395 C C . ASP A 1 180 ? -11.085 -1.812 -11.753 1.00 83.69 180 ASP A C 1
ATOM 1397 O O . ASP A 1 180 ? -12.266 -2.138 -11.709 1.00 83.69 180 ASP A O 1
ATOM 1401 N N . LEU A 1 181 ? -10.697 -0.571 -11.472 1.00 75.94 181 LEU A N 1
ATOM 1402 C CA . LEU A 1 181 ? -11.650 0.478 -11.126 1.00 75.94 181 LEU A CA 1
ATOM 1403 C C . LEU A 1 181 ? -12.494 0.925 -12.317 1.00 75.94 181 LEU A C 1
ATOM 1405 O O . LEU A 1 181 ? -13.540 1.524 -12.094 1.00 75.94 181 LEU A O 1
ATOM 1409 N N . SER A 1 182 ? -12.117 0.605 -13.560 1.00 70.94 182 SER A N 1
ATOM 1410 C CA . SER A 1 182 ? -12.977 0.889 -14.716 1.00 70.94 182 SER A CA 1
ATOM 1411 C C . SER A 1 182 ? -14.293 0.104 -14.684 1.00 70.94 182 SER A C 1
ATOM 1413 O O . SER A 1 182 ? -15.245 0.475 -15.370 1.00 70.94 182 SER A O 1
ATOM 1415 N N . THR A 1 183 ? -14.375 -0.956 -13.870 1.00 68.75 183 THR A N 1
ATOM 1416 C CA . THR A 1 183 ? -15.610 -1.721 -13.665 1.00 68.75 183 THR A CA 1
ATOM 1417 C C . THR A 1 183 ? -16.507 -1.149 -12.568 1.00 68.75 183 THR A C 1
ATOM 1419 O O . THR A 1 183 ? -17.609 -1.657 -12.372 1.00 68.75 183 THR A O 1
ATOM 1422 N N . TYR A 1 184 ? -16.056 -0.115 -11.853 1.00 66.44 184 TYR A N 1
ATOM 1423 C CA . TYR A 1 184 ? -16.790 0.531 -10.768 1.00 66.44 184 TYR A CA 1
ATOM 1424 C C . TYR A 1 184 ? -17.221 1.944 -11.165 1.00 66.44 184 TYR A C 1
ATOM 1426 O O . TYR A 1 184 ? -16.462 2.693 -11.775 1.00 66.44 184 TYR A O 1
ATOM 1434 N N . ASP A 1 185 ? -18.438 2.325 -10.777 1.00 62.03 185 ASP A N 1
ATOM 1435 C CA . ASP A 1 185 ? -18.974 3.672 -10.992 1.00 62.03 185 ASP A CA 1
ATOM 1436 C C . ASP A 1 185 ? -18.484 4.623 -9.889 1.00 62.03 185 ASP A C 1
ATOM 1438 O O . ASP A 1 185 ? -19.244 5.050 -9.022 1.00 62.03 185 ASP A O 1
ATOM 1442 N N . VAL A 1 186 ? -17.171 4.873 -9.858 1.00 63.62 186 VAL A N 1
ATOM 1443 C CA . VAL A 1 186 ? -16.558 5.767 -8.865 1.00 63.62 186 VAL A CA 1
ATOM 1444 C C . VAL A 1 186 ? -16.783 7.220 -9.300 1.00 63.62 186 VAL A C 1
ATOM 1446 O O . VAL A 1 186 ? -16.349 7.588 -10.396 1.00 63.62 186 VAL A O 1
ATOM 1449 N N . PRO A 1 187 ? -17.382 8.087 -8.458 1.00 62.41 187 PRO A N 1
ATOM 1450 C CA . PRO A 1 187 ? -17.630 9.481 -8.805 1.00 62.41 187 PRO A CA 1
ATOM 1451 C C . PRO A 1 187 ? -16.363 10.213 -9.270 1.00 62.41 187 PRO A C 1
ATOM 1453 O O . PRO A 1 187 ? -15.333 10.216 -8.579 1.00 62.41 187 PRO A O 1
ATOM 1456 N N . GLU A 1 188 ? -16.454 10.880 -10.425 1.00 57.44 188 GLU A N 1
ATOM 1457 C CA . GLU A 1 188 ? -15.348 11.644 -11.006 1.00 57.44 188 GLU A CA 1
ATOM 1458 C C . GLU A 1 188 ? -14.771 12.663 -10.004 1.00 57.44 188 GLU A C 1
ATOM 1460 O O . GLU A 1 188 ? -15.488 13.374 -9.298 1.00 57.44 188 GLU A O 1
ATOM 1465 N N . GLY A 1 189 ? -13.438 12.745 -9.934 1.00 57.81 189 GLY A N 1
ATOM 1466 C CA . GLY A 1 189 ? -12.721 13.732 -9.118 1.00 57.81 189 GLY A CA 1
ATOM 1467 C C . GLY A 1 189 ? -12.402 13.315 -7.676 1.00 57.81 189 GLY A C 1
ATOM 1468 O O . GLY A 1 189 ? -11.624 14.014 -7.015 1.00 57.81 189 GLY A O 1
ATOM 1469 N N . ARG A 1 190 ? -12.917 12.175 -7.185 1.00 64.19 190 ARG A N 1
ATOM 1470 C CA . ARG A 1 190 ? -12.556 11.644 -5.852 1.00 64.19 190 ARG A CA 1
ATOM 1471 C C . ARG A 1 190 ? -11.265 10.811 -5.872 1.00 64.19 190 ARG A C 1
ATOM 1473 O O . ARG A 1 190 ? -10.410 10.994 -5.000 1.00 64.19 190 ARG A O 1
ATOM 1480 N N . THR A 1 191 ? -11.076 9.966 -6.885 1.00 62.38 191 THR A N 1
ATOM 1481 C CA . THR A 1 191 ? -9.830 9.221 -7.156 1.00 62.38 191 THR A CA 1
ATOM 1482 C C . THR A 1 191 ? -9.028 9.877 -8.280 1.00 62.38 191 THR A C 1
ATOM 1484 O O . THR A 1 191 ? -9.585 10.309 -9.287 1.00 62.38 191 THR A O 1
ATOM 1487 N N . LEU A 1 192 ? -7.704 9.954 -8.129 1.00 61.53 192 LEU A N 1
ATOM 1488 C CA . LEU A 1 192 ? -6.819 10.621 -9.084 1.00 61.53 192 LEU A CA 1
ATOM 1489 C C . LEU A 1 192 ? -6.168 9.617 -10.037 1.00 61.53 192 LEU A C 1
ATOM 1491 O O . LEU A 1 192 ? -5.180 8.985 -9.661 1.00 61.53 192 LEU A O 1
ATOM 1495 N N . ASN A 1 193 ? -6.657 9.535 -11.279 1.00 69.75 193 ASN A N 1
ATOM 1496 C CA . ASN A 1 193 ? -6.032 8.759 -12.361 1.00 69.75 193 ASN A CA 1
ATOM 1497 C C . ASN A 1 193 ? -5.664 7.331 -11.913 1.00 69.75 193 ASN A C 1
ATOM 1499 O O . ASN A 1 193 ? -4.484 6.994 -11.821 1.00 69.75 193 ASN A O 1
ATOM 1503 N N . VAL A 1 194 ? -6.663 6.536 -11.531 1.00 71.94 194 VAL A N 1
ATOM 1504 C CA . VAL A 1 194 ? -6.477 5.154 -11.068 1.00 71.94 194 VAL A CA 1
ATOM 1505 C C . VAL A 1 194 ? -7.178 4.225 -12.051 1.00 71.94 194 VAL A C 1
ATOM 1507 O O . VAL A 1 194 ? -8.323 4.475 -12.412 1.00 71.94 194 VAL A O 1
ATOM 1510 N N . ASN A 1 195 ? -6.479 3.179 -12.488 1.00 79.38 195 ASN A N 1
ATOM 1511 C CA . ASN A 1 195 ? -7.014 2.172 -13.404 1.00 79.38 195 ASN A CA 1
ATOM 1512 C C . ASN A 1 195 ? -7.150 0.832 -12.674 1.00 79.38 195 ASN A C 1
ATOM 1514 O O . ASN A 1 195 ? -8.253 0.386 -12.400 1.00 79.38 195 ASN A O 1
ATOM 1518 N N . SER A 1 196 ? -6.032 0.261 -12.226 1.00 88.12 196 SER A N 1
ATOM 1519 C CA . SER A 1 196 ? -6.034 -0.869 -11.292 1.00 88.12 196 SER A CA 1
ATOM 1520 C C . SER A 1 196 ? -5.736 -0.379 -9.876 1.00 88.12 196 SER A C 1
ATOM 1522 O O . SER A 1 196 ? -4.905 0.515 -9.702 1.00 88.12 196 SER A O 1
ATOM 1524 N N . LEU A 1 197 ? -6.376 -0.970 -8.869 1.00 90.06 197 LEU A N 1
ATOM 1525 C CA . LEU A 1 197 ? -6.176 -0.646 -7.461 1.00 90.06 197 LEU A CA 1
ATOM 1526 C C . LEU A 1 197 ? -5.968 -1.92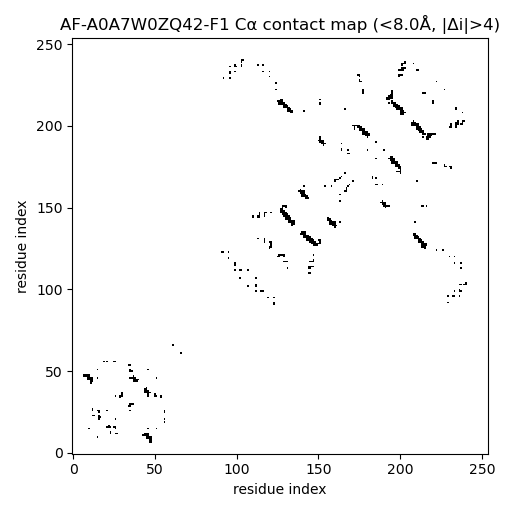2 -6.648 1.00 90.06 197 LEU A C 1
ATOM 1528 O O . LEU A 1 197 ? -6.815 -2.810 -6.643 1.00 90.06 197 LEU A O 1
ATOM 1532 N N . MET A 1 198 ? -4.849 -2.000 -5.931 1.00 93.69 198 MET A N 1
ATOM 1533 C CA . MET A 1 198 ? -4.672 -2.998 -4.883 1.00 93.69 198 MET A CA 1
ATOM 1534 C C . MET A 1 198 ? -5.428 -2.536 -3.642 1.00 93.69 198 MET A C 1
ATOM 1536 O O . MET A 1 198 ? -5.280 -1.389 -3.221 1.00 93.69 198 MET A O 1
ATOM 1540 N N . ILE A 1 199 ? -6.233 -3.431 -3.082 1.00 93.62 199 ILE A N 1
ATOM 1541 C CA . ILE A 1 199 ? -7.063 -3.201 -1.904 1.00 93.62 199 ILE A CA 1
ATOM 1542 C C . ILE A 1 199 ? -6.729 -4.303 -0.907 1.00 93.62 199 ILE A C 1
ATOM 1544 O O . ILE A 1 199 ? -7.019 -5.470 -1.166 1.00 93.62 199 ILE A O 1
ATOM 1548 N N . ALA A 1 200 ? -6.136 -3.944 0.230 1.00 95.19 200 ALA A N 1
ATOM 1549 C CA . ALA A 1 200 ? -5.870 -4.863 1.331 1.00 95.19 200 ALA A CA 1
ATOM 1550 C C . ALA A 1 200 ? -6.681 -4.446 2.574 1.00 95.19 200 ALA A C 1
ATOM 1552 O O . ALA A 1 200 ? -6.437 -3.377 3.142 1.00 95.19 200 ALA A O 1
ATOM 1553 N N . PRO A 1 201 ? -7.669 -5.251 3.001 1.00 93.75 201 PRO A N 1
ATOM 1554 C CA . PRO A 1 201 ? -8.478 -4.952 4.175 1.00 93.75 201 PRO A CA 1
ATOM 1555 C C . PRO A 1 201 ? -7.666 -5.135 5.466 1.00 93.75 201 PRO A C 1
ATOM 1557 O O . PRO A 1 201 ? -7.026 -6.167 5.673 1.00 93.75 201 PRO A O 1
ATOM 1560 N N . ILE A 1 202 ? -7.757 -4.159 6.368 1.00 94.00 202 ILE A N 1
ATOM 1561 C CA . ILE A 1 202 ? -7.234 -4.240 7.735 1.00 94.00 202 ILE A CA 1
ATOM 1562 C C . ILE A 1 202 ? -8.375 -4.744 8.616 1.00 94.00 202 ILE A C 1
ATOM 1564 O O . ILE A 1 202 ? -9.401 -4.073 8.775 1.00 94.00 202 ILE A O 1
ATOM 1568 N N . ARG A 1 203 ? -8.225 -5.952 9.161 1.00 88.50 203 ARG A N 1
ATOM 1569 C CA . ARG A 1 203 ? -9.253 -6.613 9.970 1.00 88.50 203 ARG A CA 1
ATOM 1570 C C . ARG A 1 203 ? -8.656 -7.201 11.237 1.00 88.50 203 ARG A C 1
ATOM 1572 O O . ARG A 1 203 ? -7.593 -7.808 11.185 1.00 88.50 203 ARG A O 1
ATOM 1579 N N . HIS A 1 204 ? -9.405 -7.102 12.329 1.00 83.06 204 HIS A N 1
ATOM 1580 C CA . HIS A 1 204 ? -9.170 -7.880 13.538 1.00 83.06 204 HIS A CA 1
ATOM 1581 C C . HIS A 1 204 ? -10.322 -8.877 13.711 1.00 83.06 204 HIS A C 1
ATOM 1583 O O . HIS A 1 204 ? -11.465 -8.504 13.994 1.00 83.06 204 HIS A O 1
ATOM 1589 N N . GLY A 1 205 ? -10.051 -10.156 13.437 1.00 79.12 205 GLY A N 1
ATOM 1590 C CA . GLY A 1 205 ? -11.094 -11.177 13.332 1.00 79.12 205 GLY A CA 1
ATOM 1591 C C . GLY A 1 205 ? -12.172 -10.780 12.315 1.00 79.12 205 GLY A C 1
ATOM 1592 O O . GLY A 1 205 ? -11.887 -10.584 11.134 1.00 79.12 205 GLY A O 1
ATOM 1593 N N . ALA A 1 206 ? -13.418 -10.641 12.774 1.00 78.94 206 ALA A N 1
ATOM 1594 C CA . ALA A 1 206 ? -14.537 -10.200 11.937 1.00 78.94 206 ALA A CA 1
ATOM 1595 C C . ALA A 1 206 ? -14.656 -8.664 11.811 1.00 78.94 206 ALA A C 1
ATOM 1597 O O . ALA A 1 206 ? -15.356 -8.179 10.916 1.00 78.94 206 ALA A O 1
ATOM 1598 N N . ARG A 1 207 ? -13.988 -7.888 12.679 1.00 84.19 207 ARG A N 1
ATOM 1599 C CA . ARG A 1 207 ? -14.068 -6.419 12.695 1.00 84.19 207 ARG A CA 1
ATOM 1600 C C . ARG A 1 207 ? -13.226 -5.843 11.562 1.00 84.19 207 ARG A C 1
ATOM 1602 O O . ARG A 1 207 ? -12.028 -6.093 11.479 1.00 84.19 207 ARG A O 1
ATOM 1609 N N . PHE A 1 208 ? -13.849 -5.055 10.692 1.00 87.00 208 PHE A N 1
ATOM 1610 C CA . PHE A 1 208 ? -13.140 -4.251 9.700 1.00 87.00 208 PHE A CA 1
ATOM 1611 C C . PHE A 1 208 ? -12.656 -2.962 10.361 1.00 87.00 208 PHE A C 1
ATOM 1613 O O . PHE A 1 208 ? -13.474 -2.196 10.857 1.00 87.00 208 PHE A O 1
ATOM 1620 N N . ALA A 1 209 ? -11.343 -2.751 10.392 1.00 89.81 209 ALA A N 1
ATOM 1621 C CA . ALA A 1 209 ? -10.715 -1.590 11.021 1.00 89.81 209 ALA A CA 1
ATOM 1622 C C . ALA A 1 209 ? -10.257 -0.547 9.992 1.00 89.81 209 ALA A C 1
ATOM 1624 O O . ALA A 1 209 ? -10.067 0.617 10.333 1.00 89.81 209 ALA A O 1
ATOM 1625 N N . GLY A 1 210 ? -10.087 -0.934 8.727 1.00 91.31 210 GLY A N 1
ATOM 1626 C CA . GLY A 1 210 ? -9.677 -0.012 7.678 1.00 91.31 210 GLY A CA 1
ATOM 1627 C C . GLY A 1 210 ? -9.221 -0.704 6.405 1.00 91.31 210 GLY A C 1
ATOM 1628 O O . GLY A 1 210 ? -9.445 -1.897 6.200 1.00 91.31 210 GLY A O 1
ATOM 1629 N N . VAL A 1 211 ? -8.554 0.054 5.544 1.00 92.75 211 VAL A N 1
ATOM 1630 C CA . VAL A 1 211 ? -8.098 -0.404 4.235 1.00 92.75 211 VAL A CA 1
ATOM 1631 C C . VAL A 1 211 ? -6.755 0.216 3.877 1.00 92.75 211 VAL A C 1
ATOM 1633 O O . VAL A 1 211 ? -6.489 1.390 4.151 1.00 92.75 211 VAL A O 1
ATOM 1636 N N . ILE A 1 212 ? -5.924 -0.582 3.221 1.00 94.44 212 ILE A N 1
ATOM 1637 C CA . ILE A 1 212 ? -4.758 -0.117 2.485 1.00 94.44 212 ILE A CA 1
ATOM 1638 C C . ILE A 1 212 ? -5.118 -0.137 1.009 1.00 94.44 212 ILE A C 1
ATOM 1640 O O . ILE A 1 212 ? -5.587 -1.153 0.497 1.00 94.44 212 ILE A O 1
ATOM 1644 N N . VAL A 1 213 ? -4.898 0.982 0.330 1.00 92.88 213 VAL A N 1
ATOM 1645 C CA . VAL A 1 213 ? -5.104 1.097 -1.111 1.00 92.88 213 VAL A CA 1
ATOM 1646 C C . VAL A 1 213 ? -3.825 1.541 -1.791 1.00 92.88 213 VAL A C 1
ATOM 1648 O O . VAL A 1 213 ? -3.094 2.383 -1.263 1.00 92.88 213 VAL A O 1
ATOM 1651 N N . ALA A 1 214 ? -3.543 0.988 -2.963 1.00 94.00 214 ALA A N 1
ATOM 1652 C CA . ALA A 1 214 ? -2.327 1.320 -3.685 1.00 94.00 214 ALA A CA 1
ATOM 1653 C C . ALA A 1 214 ? -2.442 1.112 -5.190 1.00 94.00 214 ALA A C 1
ATOM 1655 O O . ALA A 1 214 ? -3.220 0.285 -5.663 1.00 94.00 214 ALA A O 1
ATOM 1656 N N . ASP A 1 215 ? -1.613 1.827 -5.945 1.00 93.00 215 ASP A N 1
ATOM 1657 C CA . ASP A 1 215 ? -1.537 1.668 -7.391 1.00 93.00 215 ASP A CA 1
ATOM 1658 C C . ASP A 1 215 ? -0.144 1.980 -7.968 1.00 93.00 215 ASP A C 1
ATOM 1660 O O . ASP A 1 215 ? 0.814 2.306 -7.255 1.00 93.00 215 ASP A O 1
ATOM 1664 N N . ARG A 1 216 ? -0.033 1.898 -9.300 1.00 92.31 216 ARG A N 1
ATOM 1665 C CA . ARG A 1 216 ? 1.163 2.286 -10.064 1.00 92.31 216 ARG A CA 1
ATOM 1666 C C . ARG A 1 216 ? 1.002 3.634 -10.776 1.00 92.31 216 ARG A C 1
ATOM 1668 O O . ARG A 1 216 ? 1.518 3.827 -11.874 1.00 92.31 216 ARG A O 1
ATOM 1675 N N . ASN A 1 217 ? 0.345 4.597 -10.127 1.00 88.06 217 ASN A N 1
ATOM 1676 C CA . ASN A 1 217 ? 0.098 5.942 -10.659 1.00 88.06 217 ASN A CA 1
ATOM 1677 C C . ASN A 1 217 ? -0.698 5.942 -11.982 1.00 88.06 217 ASN A C 1
ATOM 1679 O O . ASN A 1 217 ? -0.316 6.606 -12.947 1.00 88.06 217 ASN A O 1
ATOM 1683 N N . GLY A 1 218 ? -1.778 5.159 -12.024 1.00 82.81 218 GLY A N 1
ATOM 1684 C CA . GLY A 1 218 ? -2.671 5.010 -13.178 1.00 82.81 218 GLY A CA 1
ATOM 1685 C C . GLY A 1 218 ? -2.256 3.942 -14.191 1.00 82.81 218 GLY A C 1
ATOM 1686 O O . GLY A 1 218 ? -3.048 3.599 -15.066 1.00 82.81 218 GLY A O 1
ATOM 1687 N N . GLU A 1 219 ? -1.050 3.378 -14.071 1.00 86.88 219 GLU A N 1
ATOM 1688 C CA . GLU A 1 219 ? -0.632 2.236 -14.889 1.00 86.88 219 GLU A CA 1
ATOM 1689 C C . GLU A 1 219 ? -1.392 0.963 -14.452 1.00 86.88 219 GLU A C 1
ATOM 1691 O O . GLU A 1 219 ? -1.399 0.646 -13.256 1.00 86.88 219 GLU A O 1
ATOM 1696 N N . PRO A 1 220 ? -2.013 0.210 -15.384 1.00 87.88 220 PRO A N 1
ATOM 1697 C CA . PRO A 1 220 ? -2.612 -1.083 -15.070 1.00 87.88 220 PRO A CA 1
ATOM 1698 C C . PRO A 1 220 ? -1.572 -2.059 -14.523 1.00 87.88 220 PRO A C 1
ATOM 1700 O O . PRO A 1 220 ? -0.438 -2.113 -15.008 1.00 87.88 220 PRO A O 1
ATOM 1703 N N . PHE A 1 221 ? -1.958 -2.870 -13.543 1.00 92.81 221 PHE A N 1
ATOM 1704 C CA . PHE A 1 221 ? -1.067 -3.879 -12.978 1.00 92.81 221 PHE A CA 1
ATOM 1705 C C . PHE A 1 221 ? -1.828 -5.089 -12.448 1.00 92.81 221 PHE A C 1
ATOM 1707 O O . PHE A 1 221 ? -3.049 -5.084 -12.312 1.00 92.81 221 PHE A O 1
ATOM 1714 N N . ARG A 1 222 ? -1.074 -6.149 -12.169 1.00 93.81 222 ARG A N 1
ATOM 1715 C CA . ARG A 1 222 ? -1.530 -7.344 -11.463 1.00 93.81 222 ARG A CA 1
ATOM 1716 C C . ARG A 1 222 ? -0.493 -7.697 -10.412 1.00 93.81 222 ARG A C 1
ATOM 1718 O O . ARG A 1 222 ? 0.670 -7.329 -10.572 1.00 93.81 222 ARG A O 1
ATOM 1725 N N . LEU A 1 223 ? -0.948 -8.395 -9.383 1.00 94.56 223 LEU A N 1
ATOM 1726 C CA . LEU A 1 223 ? -0.106 -9.017 -8.374 1.00 94.56 223 LEU A CA 1
ATOM 1727 C C . LEU A 1 223 ? -0.371 -10.522 -8.386 1.00 94.56 223 LEU A C 1
ATOM 1729 O O . LEU A 1 223 ? -1.507 -10.941 -8.639 1.00 94.56 223 LEU A O 1
ATOM 1733 N N . ASP A 1 224 ? 0.667 -11.315 -8.156 1.00 94.62 224 ASP A N 1
ATOM 1734 C CA . ASP A 1 224 ? 0.534 -12.752 -7.942 1.00 94.62 224 ASP A CA 1
ATOM 1735 C C . ASP A 1 224 ? -0.038 -13.075 -6.547 1.00 94.62 224 ASP A C 1
ATOM 1737 O O . ASP A 1 224 ? -0.233 -12.195 -5.705 1.00 94.62 224 ASP A O 1
ATOM 1741 N N . GLU A 1 225 ? -0.354 -14.349 -6.298 1.00 94.25 225 GLU A N 1
ATOM 1742 C CA . GLU A 1 225 ? -0.930 -14.765 -5.013 1.00 94.25 225 GLU A CA 1
ATOM 1743 C C . GLU A 1 225 ? 0.003 -14.487 -3.831 1.00 94.25 225 GLU A C 1
ATOM 1745 O O . GLU A 1 225 ? -0.461 -14.037 -2.789 1.00 94.25 225 GLU A O 1
ATOM 1750 N N . GLY A 1 226 ? 1.314 -14.680 -3.989 1.00 93.31 226 GLY A N 1
ATOM 1751 C CA . GLY A 1 226 ? 2.271 -14.447 -2.911 1.00 93.31 226 GLY A CA 1
ATOM 1752 C C . GLY A 1 226 ? 2.487 -12.959 -2.611 1.00 93.31 226 GLY A C 1
ATOM 1753 O O . GLY A 1 226 ? 2.772 -12.596 -1.470 1.00 93.31 226 GLY A O 1
ATOM 1754 N N . GLU A 1 227 ? 2.374 -12.094 -3.616 1.00 95.94 227 GLU A N 1
ATOM 1755 C CA . GLU A 1 227 ? 2.378 -10.637 -3.468 1.00 95.94 227 GLU A CA 1
ATOM 1756 C C . GLU A 1 227 ? 1.116 -10.154 -2.739 1.00 95.94 227 GLU A C 1
ATOM 1758 O O . GLU A 1 227 ? 1.199 -9.321 -1.833 1.00 95.94 227 GLU A O 1
ATOM 1763 N N . LEU A 1 228 ? -0.051 -10.710 -3.084 1.00 97.06 228 LEU A N 1
ATOM 1764 C CA . LEU A 1 228 ? -1.307 -10.440 -2.378 1.00 97.06 228 LEU A CA 1
ATOM 1765 C C . LEU A 1 228 ? -1.271 -10.955 -0.935 1.00 97.06 228 LEU A C 1
ATOM 1767 O O . LEU A 1 228 ? -1.712 -10.256 -0.023 1.00 97.06 228 LEU A O 1
ATOM 1771 N N . ASP A 1 229 ? -0.699 -12.135 -0.707 1.00 95.69 229 ASP A N 1
ATOM 1772 C CA . ASP A 1 229 ? -0.535 -12.696 0.633 1.00 95.69 229 ASP A CA 1
ATOM 1773 C C . ASP A 1 229 ? 0.398 -11.833 1.490 1.00 95.69 229 ASP A C 1
ATOM 1775 O O . ASP A 1 229 ? 0.103 -11.594 2.662 1.00 95.69 229 ASP A O 1
ATOM 1779 N N . LEU A 1 230 ? 1.477 -11.286 0.915 1.00 95.88 230 LEU A N 1
ATOM 1780 C CA . LEU A 1 230 ? 2.327 -10.307 1.599 1.00 95.88 230 LEU A CA 1
ATOM 1781 C C . LEU A 1 230 ? 1.550 -9.035 1.954 1.00 95.88 230 LEU A C 1
ATOM 1783 O O . LEU A 1 230 ? 1.649 -8.553 3.086 1.00 95.88 230 LEU A O 1
ATOM 1787 N N . ALA A 1 231 ? 0.777 -8.496 1.006 1.00 97.44 231 ALA A N 1
ATOM 1788 C CA . ALA A 1 231 ? -0.032 -7.304 1.236 1.00 97.44 231 ALA A CA 1
ATOM 1789 C C . ALA A 1 231 ? -1.032 -7.525 2.380 1.00 97.44 231 ALA A C 1
ATOM 1791 O O . ALA A 1 231 ? -1.144 -6.691 3.282 1.00 97.44 231 ALA A O 1
ATOM 1792 N N . GLN A 1 232 ? -1.705 -8.679 2.388 1.00 96.88 232 GLN A N 1
ATOM 1793 C CA . GLN A 1 232 ? -2.619 -9.046 3.462 1.00 96.88 232 GLN A CA 1
ATOM 1794 C C . GLN A 1 232 ? -1.887 -9.273 4.787 1.00 96.88 232 GLN A C 1
ATOM 1796 O O . GLN A 1 232 ? -2.382 -8.862 5.833 1.00 96.88 232 GLN A O 1
ATOM 1801 N N . ALA A 1 233 ? -0.711 -9.900 4.772 1.00 96.25 233 ALA A N 1
ATOM 1802 C CA . ALA A 1 233 ? 0.071 -10.127 5.978 1.00 96.25 233 ALA A CA 1
ATOM 1803 C C . ALA A 1 233 ? 0.492 -8.800 6.631 1.00 96.25 233 ALA A C 1
ATOM 1805 O O . ALA A 1 233 ? 0.314 -8.639 7.836 1.00 96.25 233 ALA A O 1
ATOM 1806 N N . LEU A 1 234 ? 0.942 -7.813 5.850 1.00 96.81 234 LEU A N 1
ATOM 1807 C CA . LEU A 1 234 ? 1.235 -6.468 6.360 1.00 96.81 234 LEU A CA 1
ATOM 1808 C C . LEU A 1 234 ? -0.026 -5.750 6.871 1.00 96.81 234 LEU A C 1
ATOM 1810 O O . LEU A 1 234 ? 0.026 -5.105 7.918 1.00 96.81 234 LEU A O 1
ATOM 1814 N N . ALA A 1 235 ? -1.173 -5.913 6.203 1.00 96.38 235 ALA A N 1
ATOM 1815 C CA . ALA A 1 235 ? -2.453 -5.393 6.693 1.00 96.38 235 ALA A CA 1
ATOM 1816 C C . ALA A 1 235 ? -2.887 -6.041 8.024 1.00 96.38 235 ALA A C 1
ATOM 1818 O O . ALA A 1 235 ? -3.449 -5.367 8.886 1.00 96.38 235 ALA A O 1
ATOM 1819 N N . ASN A 1 236 ? -2.586 -7.324 8.231 1.00 94.69 236 ASN A N 1
ATOM 1820 C CA . ASN A 1 236 ? -2.855 -8.013 9.493 1.00 94.69 236 ASN A CA 1
ATOM 1821 C C . ASN A 1 236 ? -1.937 -7.511 10.616 1.00 94.69 236 ASN A C 1
ATOM 1823 O O . ASN A 1 236 ? -2.406 -7.291 11.728 1.00 94.69 236 ASN A O 1
ATOM 1827 N N . VAL A 1 237 ? -0.649 -7.278 10.335 1.00 94.00 237 VAL A N 1
ATOM 1828 C CA . VAL A 1 237 ? 0.276 -6.664 11.308 1.00 94.00 237 VAL A CA 1
ATOM 1829 C C . VAL A 1 237 ? -0.208 -5.269 11.702 1.00 94.00 237 VAL A C 1
ATOM 1831 O O . VAL A 1 237 ? -0.207 -4.924 12.880 1.00 94.00 237 VAL A O 1
ATOM 1834 N N . ALA A 1 238 ? -0.695 -4.496 10.731 1.00 94.00 238 ALA A N 1
ATOM 1835 C CA . ALA A 1 238 ? -1.310 -3.204 10.988 1.00 94.00 238 ALA A CA 1
ATOM 1836 C C . ALA A 1 238 ? -2.557 -3.291 11.882 1.00 94.00 238 ALA A C 1
ATOM 1838 O O . ALA A 1 238 ? -2.752 -2.420 12.725 1.00 94.00 238 ALA A O 1
ATOM 1839 N N . ALA A 1 239 ? -3.378 -4.336 11.737 1.00 92.50 239 ALA A N 1
ATOM 1840 C CA . ALA A 1 239 ? -4.516 -4.569 12.623 1.00 92.50 239 ALA A CA 1
ATOM 1841 C C . ALA A 1 239 ? -4.065 -4.873 14.061 1.00 92.50 239 ALA A C 1
ATOM 1843 O O . ALA A 1 239 ? -4.554 -4.245 14.994 1.00 92.50 239 ALA A O 1
ATOM 1844 N N . LEU A 1 240 ? -3.079 -5.760 14.229 1.00 88.38 240 LEU A N 1
ATOM 1845 C CA . LEU A 1 240 ? -2.543 -6.128 15.546 1.00 88.38 240 LEU A CA 1
ATOM 1846 C C . LEU A 1 240 ? -1.958 -4.924 16.297 1.00 88.38 240 LEU A C 1
ATOM 1848 O O . LEU A 1 240 ? -2.156 -4.789 17.502 1.00 88.38 240 LEU A O 1
ATOM 1852 N N . ALA A 1 241 ? -1.270 -4.030 15.583 1.00 87.50 241 ALA A N 1
ATOM 1853 C CA . ALA A 1 241 ? -0.725 -2.809 16.170 1.00 87.50 241 ALA A CA 1
ATOM 1854 C C . ALA A 1 241 ? -1.822 -1.874 16.716 1.00 87.50 241 ALA A C 1
ATOM 1856 O O . ALA A 1 241 ? -1.593 -1.178 17.700 1.00 87.50 241 ALA A O 1
ATOM 1857 N N . LEU A 1 242 ? -3.019 -1.871 16.115 1.00 84.31 242 LEU A N 1
ATOM 1858 C CA . LEU A 1 242 ? -4.152 -1.088 16.618 1.00 84.31 242 LEU A CA 1
ATOM 1859 C C . LEU A 1 242 ? -4.713 -1.675 17.919 1.00 84.31 242 LEU A C 1
ATOM 1861 O O . LEU A 1 242 ? -4.972 -0.923 18.857 1.00 84.31 242 LEU A O 1
ATOM 1865 N N . ASP A 1 243 ? -4.847 -3.001 18.007 1.00 72.44 243 ASP A N 1
ATOM 1866 C CA . ASP A 1 243 ? -5.401 -3.656 19.201 1.00 72.44 243 ASP A CA 1
ATOM 1867 C C . ASP A 1 243 ? -4.473 -3.540 20.423 1.00 72.44 243 ASP A C 1
ATOM 1869 O O . ASP A 1 243 ? -4.949 -3.395 21.552 1.00 72.44 243 ASP A O 1
ATOM 1873 N N . CYS A 1 244 ? -3.148 -3.573 20.221 1.00 61.62 244 CYS A N 1
ATOM 1874 C CA . CYS A 1 244 ? -2.174 -3.388 21.305 1.00 61.62 244 CYS A CA 1
ATOM 1875 C C . CYS A 1 244 ? -2.308 -2.018 21.989 1.00 61.62 244 CYS A C 1
ATOM 1877 O O . CYS A 1 244 ? -2.138 -1.916 23.206 1.00 61.62 244 CYS A O 1
ATOM 1879 N N . VAL A 1 245 ? -2.658 -0.975 21.236 1.00 59.03 245 VAL A N 1
ATOM 1880 C CA . VAL A 1 245 ? -2.881 0.367 21.790 1.00 59.03 245 VAL A CA 1
ATOM 1881 C C . VAL A 1 245 ? -4.205 0.425 22.561 1.00 59.03 245 VAL A C 1
ATOM 1883 O O . VAL A 1 245 ? -4.238 0.958 23.670 1.00 59.03 245 VAL A O 1
ATOM 1886 N N . GLU A 1 246 ? -5.276 -0.183 22.036 1.00 57.56 246 GLU A N 1
ATOM 1887 C CA . GLU A 1 246 ? -6.581 -0.249 22.719 1.00 57.56 246 GLU A CA 1
ATOM 1888 C C . GLU A 1 246 ? -6.481 -0.999 24.066 1.00 57.56 246 GLU A C 1
ATOM 1890 O O . GLU A 1 246 ? -6.951 -0.505 25.092 1.00 57.56 246 GLU A O 1
ATOM 1895 N N . THR A 1 247 ? -5.790 -2.145 24.108 1.00 54.91 247 THR A N 1
ATOM 1896 C CA . THR A 1 247 ? -5.630 -2.942 25.344 1.00 54.91 247 THR A CA 1
ATOM 1897 C C . THR A 1 247 ? -4.720 -2.291 26.385 1.00 54.91 247 THR A C 1
ATOM 1899 O O . THR A 1 247 ? -4.957 -2.439 27.585 1.00 54.91 247 THR A O 1
ATOM 1902 N N . THR A 1 248 ? -3.707 -1.530 25.968 1.00 52.22 248 THR A N 1
ATOM 1903 C CA . THR A 1 248 ? -2.811 -0.827 26.905 1.00 52.22 248 THR A CA 1
ATOM 1904 C C . THR A 1 248 ? -3.525 0.333 27.615 1.00 52.22 248 THR A C 1
ATOM 1906 O O . THR A 1 248 ? -3.201 0.650 28.760 1.00 52.22 248 THR A O 1
ATOM 1909 N N . HIS A 1 249 ? -4.561 0.917 27.000 1.00 47.53 249 HIS A N 1
ATOM 1910 C CA . HIS A 1 249 ? -5.403 1.945 27.622 1.00 47.53 249 HIS A CA 1
ATOM 1911 C C . HIS A 1 249 ? -6.455 1.399 28.611 1.00 47.53 249 HIS A C 1
ATOM 1913 O O . HIS A 1 249 ? -6.914 2.155 29.472 1.00 47.53 249 HIS A O 1
ATOM 1919 N N . GLU A 1 250 ? -6.815 0.111 28.552 1.00 38.97 250 GLU A N 1
ATOM 1920 C CA . GLU A 1 250 ? -7.787 -0.503 29.477 1.00 38.97 250 GLU A CA 1
ATOM 1921 C C . GLU A 1 250 ? -7.186 -0.947 30.821 1.00 38.97 250 GLU A C 1
ATOM 1923 O O . GLU A 1 250 ? -7.917 -1.120 31.802 1.00 38.97 250 GLU A O 1
ATOM 1928 N N . VAL A 1 251 ? -5.860 -1.069 30.933 1.00 41.09 251 VAL A N 1
ATOM 1929 C CA . VAL A 1 251 ? -5.204 -1.429 32.199 1.00 41.09 251 VAL A CA 1
ATOM 1930 C C . VAL A 1 251 ? -4.984 -0.174 33.050 1.00 41.09 251 VAL A C 1
ATOM 1932 O O . VAL A 1 251 ? -3.885 0.372 33.140 1.00 41.09 251 VAL A O 1
ATOM 1935 N N . LYS A 1 252 ? -6.042 0.302 33.718 1.00 34.44 252 LYS A N 1
ATOM 1936 C CA . LYS A 1 252 ? -5.877 1.216 34.861 1.00 34.44 252 LYS A CA 1
ATOM 1937 C C . LYS A 1 252 ? -5.248 0.454 36.038 1.00 34.44 252 LYS A C 1
ATOM 1939 O O . LYS A 1 252 ? -5.715 -0.642 36.349 1.00 34.44 252 LYS A O 1
ATOM 1944 N N . PRO A 1 253 ? -4.233 1.017 36.720 1.00 41.62 253 PRO A N 1
ATOM 1945 C CA . PRO A 1 253 ? -3.669 0.392 37.907 1.00 41.62 253 PRO A CA 1
ATOM 1946 C C . PRO A 1 253 ? -4.718 0.386 39.026 1.00 41.62 253 PRO A C 1
ATOM 1948 O O . PRO A 1 253 ? -5.406 1.388 39.242 1.00 41.62 253 PRO A O 1
ATOM 1951 N N . VAL A 1 254 ? -4.841 -0.765 39.691 1.00 45.78 254 VAL A N 1
ATOM 1952 C CA . VAL A 1 254 ? -5.568 -0.939 40.959 1.00 45.78 254 VAL A CA 1
ATOM 1953 C C . VAL A 1 254 ? -4.751 -0.340 42.096 1.00 45.78 254 VAL A C 1
ATOM 1955 O O . VAL A 1 254 ? -3.517 -0.557 42.096 1.00 45.78 254 VAL A O 1
#

Solvent-accessible surface area (backbone atoms only — not comparable to full-atom values): 14677 Å² total; per-residue (Å²): 146,77,91,85,77,82,95,67,63,67,33,42,48,63,53,49,12,62,77,68,75,48,56,49,67,58,42,51,51,30,41,76,68,65,70,35,67,61,52,74,59,88,96,44,50,37,25,45,55,64,52,53,67,72,49,71,83,79,78,81,71,79,61,74,87,71,74,72,66,76,78,59,92,81,62,69,76,74,80,71,52,62,70,50,51,54,49,52,50,51,49,52,55,50,50,47,48,52,50,50,48,49,42,48,71,66,73,50,56,66,55,60,45,39,34,50,53,29,48,43,51,25,68,76,70,67,37,50,19,28,39,33,35,31,46,44,98,83,61,58,30,32,37,53,55,26,66,25,69,64,76,58,46,74,66,62,56,67,39,48,34,94,75,29,55,78,73,67,70,42,80,82,55,98,52,35,47,70,42,61,46,84,83,49,95,69,66,88,76,48,58,53,63,66,34,24,37,37,42,20,49,17,39,57,88,90,45,79,46,32,39,36,40,32,28,48,77,39,44,76,72,83,74,56,72,71,56,29,49,50,48,27,49,52,23,39,46,55,26,53,42,52,51,57,54,56,56,61,71,68,66,70,86,129

=== Feature glossary ===
Annotated list of the representations used here:

Nearest PDB structures. The Foldseek neighbor list gives the closest experimentally determined structures in the PDB, ranked by structural alignment. TM-score near 1 means near-identical fold; near 0.3 means only rough topology match. This is how one finds what a novel AlphaFold prediction most resembles in the solved-structure universe.

Foldseek 3Di. Foldseek's 3Di representation compresses backbone geometry into a per-residue letter drawn from a learned twenty-state alphabet. It captures the tertiary interaction pattern around each residue — which residues are packed against it in space, regardless of where they are in sequence.

Radius of gyration, Cα contacts, bounding box. Radius of gyration (Rg) is the root-mean-square distance of Cα atoms from their centroid — a single number for overall size and compactness. A globular domain of N residues has Rg ≈ 2.2·N^0.38 Å; an extended or disordered chain has a much larger Rg. The Cα contact count is the number of residue pairs whose Cα atoms are within 8 Å and are more than four positions apart in sequence — a standard proxy for tertiary packing density. The bounding box is the smallest axis-aligned box enclosing all Cα atoms.

InterPro / GO / CATH / organism. The annotation block draws on four external resources. InterPro: which protein families and domains the sequence belongs to. GO: standardized terms for what the protein does, what process it participates in, and where in the cell it acts. CATH: which structural fold it has in the CATH hierarchy. Organism: the species of origin.

mmCIF coordinates. The mmCIF block holds the 3D Cartesian coordinates of each backbone atom (N, Cα, C, O) in ångströms. mmCIF is the PDB's canonical archive format — a tagged-loop text representation of the atomic model.

pLDDT. pLDDT is the predicted lDDT-Cα score: AlphaFold's confidence that the local environment of each residue (all inter-atomic distances within 15 Å) is correctly placed. It is a per-residue number between 0 and 100, with higher meaning more reliable.

Backbone torsions (φ/ψ). φ (phi) and ψ (psi) are the two rotatable backbone dihedrals per residue: φ is the C(i-1)–N–Cα–C torsion, ψ is the N–Cα–C–N(i+1) torsion, both in degrees on (−180°, 180°]. α-helical residues cluster near (−60°, −45°); β-strand residues near (−120°, +130°). A Ramachandran plot is simply a scatter of (φ, ψ) for every residue.

B-factor. For experimental (PDB) structures, the B-factor (temperature factor) quantifies the positional spread of each atom in the crystal — a combination of thermal vibration and static disorder — in units of Å². High B-factors mark flexible loops or poorly resolved regions; low B-factors mark the rigid, well-ordered core.

Secondary structure (3-state, P-SEA). SS3 is a coarse helix/strand/coil call (letters a/b/c) made by the P-SEA algorithm from inter-Cα distances and dihedrals. It is less detailed than DSSP but needs only Cα positions.

Predicted aligned error. Predicted aligned error is AlphaFold's pairwise confidence. Unlike pLDDT (per-residue), PAE is per-residue-pair and captures whether two parts of the structure are correctly placed relative to each other. Units are ångströms of expected positional error.

Solvent-accessible surface area. Solvent-accessible 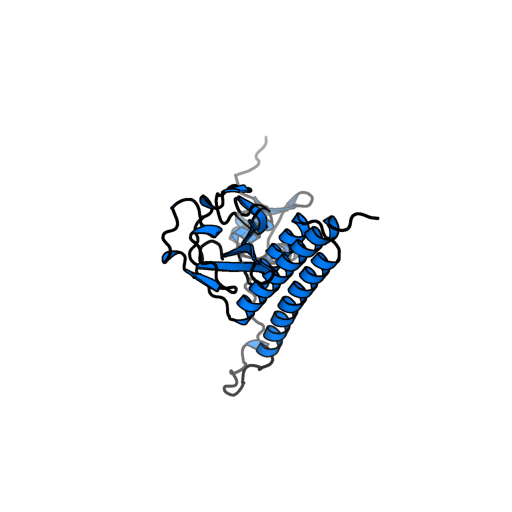surface area (SASA) is the area in Å² traced out by the centre of a 1.4 Å probe sphere (a water molecule) rolled over the protein's van der Waals surface (Shrake–Rupley / Lee–Richards construction). Buried residues have near-zero SASA; fully exposed residues can exceed 200 Å². The total SASA scales roughly with the number of surface residues.

Secondary structure (8-state, DSSP). The SS8 string is DSSP's per-residue secondary-structure call. α-helix (H) means an i→i+4 H-bond ladder; β-strand (E) means the residue participates in a β-sheet; 3₁₀ (G) and π (I) are tighter and wider helices; T/S are turns/bends; '-' is loop.

Rendered structure images. Structure images are PyMOL renders from six orthogonal camera directions. Cartoon representation draws helices as coils and strands as arrows; sticks shows the backbone as bonds; surface shows the solvent-excluded envelope. Rainbow coloring maps sequence position to hue (blue→red, N→C); chain coloring assigns a distinct color per polypeptide.

Sequence. The amino-acid sequence is the protein's primary structure: the linear order of residues from the N-terminus to the C-terminus, written in one-letter code. Everything else here — the 3D coordinates, the secondary structure, the domain annotations — is ultimately a consequence of this string.

Contact-map, Ramachandran, and PAE plots. Three diagnostic plots accompany the record. The Cα contact map visualizes the tertiary structure as a 2D adjacency matrix (8 Å cutoff, sequence-local contacts suppressed). The Ramachandran plot shows the distribution of backbone (φ, ψ) torsions, with points in the α and β basins reflecting secondary structure content. The PAE plot shows AlphaFold's inter-residue confidence as a color matrix.